Protein AF-A0A1I8D6S8-F1 (afdb_monomer)

Foldseek 3Di:
DKDAQQHRDDQVPQWDWDQAPVPGTDIDGQQDPVDGDDQPDDDPNNHIDDDDDWDPVPDDPPDPAGWDWDFDDDRQDDTDSVPRTDTDHPPDDDDWRKDKDKAAADVVVDPADEFPDDDDPFQQGDGDALVSVLVSVLQVQLCVFLVAGDPNGGGPDPVGHHFDCVPPSSVVSNVVSVVVSVVDPCSVVRHHHRIDMDMDID

Nearest PDB structures (foldseek):
  9btu-assembly1_C  TM=8.970E-01  e=1.452E-12  Homo sapiens
  9btg-assembly1_C  TM=9.063E-01  e=2.260E-12  Homo sapiens
  9blr-assembly1_C  TM=9.029E-01  e=1.935E-11  Homo sapiens
  6wth-assembly1_A  TM=8.406E-01  e=1.817E-11  Homo sapiens
  7rnn-assembly1_D  TM=8.141E-01  e=1.470E-08  Homo sapiens

Solvent-accessible surface area (backbone atoms only — not comparable to full-atom values): 12737 Å² total; per-residue (Å²): 95,49,31,44,61,72,38,76,59,52,70,81,79,44,36,44,82,47,80,40,79,87,78,41,82,41,73,40,68,55,58,47,83,89,66,70,81,77,75,93,53,91,52,80,69,33,34,80,42,76,57,82,87,81,67,72,85,80,54,59,96,82,60,90,74,74,61,46,77,48,54,77,70,58,70,79,52,82,76,50,48,91,83,60,32,48,79,40,62,67,99,59,91,80,80,76,48,79,44,85,45,79,46,78,55,60,62,93,82,43,84,41,41,58,93,85,55,81,76,63,87,68,46,43,64,97,57,93,45,46,68,52,44,51,53,19,54,50,43,49,52,40,32,73,72,61,71,23,33,59,73,80,52,75,66,65,50,90,87,62,49,63,52,50,74,85,42,65,69,47,36,51,43,51,55,55,49,51,58,49,48,74,70,47,82,59,71,83,75,45,52,46,56,23,70,42,82,44,75,45,73,92

pLDDT: mean 89.69, std 5.93, range [62.53, 95.62]

Sequence (202 aa):
MCSWNGNQCNINEDFRLHTDPQYGNCYTFNSDSAKRLISSRAGSSYGLRLMLYVNSSDYLPTTEMAGVKISIHEIGKNPYPEIFGYSGPTGAISSYGISLRKVKRLGKHGECVMQDEPLPENYIYKHYDTEGCVRSYYQASIIQTCKCADPRYPTSNNSIKICDIFNKAQKNCLLLQSLKFEKNNITSTCKPVCGQNLWTTR

Radius of gyration: 19.39 Å; Cα contacts (8 Å, |Δi|>4): 263; chains: 1; bounding box: 42×52×47 Å

Secondary structure (DSSP, 8-state):
-EEETTEEP-HHHHEEEEEETTTEEEEEET--SSS----SS-STTTSEEE-----GGGS-TT----EEEEE---TTSPP-HHHHEEEEETTS-----EEEEEEE--TTTS--B-TTSPPPTT--SSS--HHHHHHHHHHHHHHHHHSSB-TTS--S-TTSPBP-TTSHHHHHHHHHHHHHHHHS-GGGTSPPBSEEEEEEE-

Mean predicted aligned error: 5.59 Å

Structure (mmCIF, N/CA/C/O backbone):
data_AF-A0A1I8D6S8-F1
#
_entry.id   AF-A0A1I8D6S8-F1
#
loop_
_atom_site.group_PDB
_atom_site.id
_atom_site.type_symbol
_atom_site.label_atom_id
_atom_site.label_alt_id
_atom_site.label_comp_id
_atom_site.label_asym_id
_atom_site.label_entity_id
_atom_site.label_seq_id
_atom_site.pdbx_PDB_ins_code
_atom_site.Cartn_x
_atom_site.Cartn_y
_atom_site.Cartn_z
_atom_site.occupancy
_atom_site.B_iso_or_equiv
_atom_site.auth_seq_id
_atom_site.auth_comp_id
_atom_site.auth_asym_id
_atom_site.auth_atom_id
_atom_site.pdbx_PDB_model_num
ATOM 1 N N . MET A 1 1 ? 5.267 -16.900 -13.534 1.00 88.50 1 MET A N 1
ATOM 2 C CA . MET A 1 1 ? 6.507 -16.374 -14.165 1.00 88.50 1 MET A CA 1
ATOM 3 C C . MET A 1 1 ? 6.789 -14.981 -13.618 1.00 88.50 1 MET A C 1
ATOM 5 O O . MET A 1 1 ? 5.823 -14.268 -13.362 1.00 88.50 1 MET A O 1
ATOM 9 N N . CYS A 1 2 ? 8.055 -14.591 -13.459 1.00 94.94 2 CYS A N 1
ATOM 10 C CA . CYS A 1 2 ? 8.443 -13.214 -13.137 1.00 94.94 2 CYS A CA 1
ATOM 11 C C . CYS A 1 2 ? 9.673 -12.826 -13.951 1.00 94.94 2 CYS A C 1
ATOM 13 O O . CYS A 1 2 ? 10.654 -13.570 -13.941 1.00 94.94 2 CYS A O 1
ATOM 15 N N . SER A 1 3 ? 9.639 -11.664 -14.603 1.00 94.94 3 SER A N 1
ATOM 16 C CA . SER A 1 3 ? 10.828 -11.081 -15.223 1.00 94.94 3 SER A CA 1
ATOM 17 C C . SER A 1 3 ? 10.940 -9.582 -14.968 1.00 94.94 3 SER A C 1
ATOM 19 O O . SER A 1 3 ? 9.939 -8.868 -15.058 1.00 94.94 3 SER A O 1
ATOM 21 N N . TRP A 1 4 ? 12.163 -9.105 -14.757 1.00 94.31 4 TRP A N 1
ATOM 22 C CA . TRP A 1 4 ? 12.522 -7.693 -14.676 1.00 94.31 4 TRP A CA 1
ATOM 23 C C . TRP A 1 4 ? 13.698 -7.413 -15.610 1.00 94.31 4 TRP A C 1
ATOM 25 O O . TRP A 1 4 ? 14.714 -8.106 -15.560 1.00 94.31 4 TRP A O 1
ATOM 35 N N . ASN A 1 5 ? 13.572 -6.400 -16.473 1.00 92.38 5 ASN A N 1
ATOM 36 C CA . ASN A 1 5 ? 14.611 -6.036 -17.442 1.00 92.38 5 ASN A CA 1
ATOM 37 C C . ASN A 1 5 ? 15.093 -7.224 -18.310 1.00 92.38 5 ASN A C 1
ATOM 39 O O . ASN A 1 5 ? 16.284 -7.385 -18.564 1.00 92.38 5 ASN A O 1
ATOM 43 N N . GLY A 1 6 ? 14.165 -8.098 -18.713 1.00 90.88 6 GLY A N 1
ATOM 44 C CA . GLY A 1 6 ? 14.455 -9.309 -19.488 1.00 90.88 6 GLY A CA 1
ATOM 45 C C . GLY A 1 6 ? 15.037 -10.489 -18.696 1.00 90.88 6 GLY A C 1
ATOM 46 O O . GLY A 1 6 ? 15.110 -11.584 -19.244 1.00 90.88 6 GLY A O 1
ATOM 47 N N . ASN A 1 7 ? 15.385 -10.311 -17.419 1.00 92.00 7 ASN A N 1
ATOM 48 C CA . ASN A 1 7 ? 15.943 -11.365 -16.570 1.00 92.00 7 ASN A CA 1
ATOM 49 C C . ASN A 1 7 ? 14.874 -11.959 -15.650 1.00 92.00 7 ASN A C 1
ATOM 51 O O . ASN A 1 7 ? 13.956 -11.259 -15.222 1.00 92.00 7 ASN A O 1
ATOM 55 N N . GLN A 1 8 ? 15.000 -13.245 -15.326 1.00 94.56 8 GLN A N 1
ATOM 56 C CA . GLN A 1 8 ? 14.133 -13.918 -14.356 1.00 94.56 8 GLN A CA 1
ATOM 57 C C . GLN A 1 8 ? 14.312 -13.292 -12.960 1.00 94.56 8 GLN A C 1
ATOM 59 O O . GLN A 1 8 ? 15.444 -13.133 -12.509 1.00 94.56 8 GLN A O 1
ATOM 64 N N . CYS A 1 9 ? 13.214 -12.961 -12.272 1.00 94.00 9 CYS A N 1
ATOM 65 C CA . CYS A 1 9 ? 13.280 -12.453 -10.893 1.00 94.00 9 CYS A CA 1
ATOM 66 C C . CYS A 1 9 ? 13.579 -13.578 -9.891 1.00 94.00 9 CYS A C 1
ATOM 68 O O . CYS A 1 9 ? 13.137 -14.717 -10.086 1.00 94.00 9 CYS A O 1
ATOM 70 N N . ASN A 1 10 ? 14.195 -13.235 -8.761 1.00 92.12 10 ASN A N 1
ATOM 71 C CA . ASN A 1 10 ? 14.275 -14.096 -7.586 1.00 92.12 10 ASN A CA 1
ATOM 72 C C . ASN A 1 10 ? 13.115 -13.777 -6.632 1.00 92.12 10 ASN A C 1
ATOM 74 O O . ASN A 1 10 ? 13.133 -12.769 -5.935 1.00 92.12 10 ASN A O 1
ATOM 78 N N . ILE A 1 11 ? 12.106 -14.651 -6.564 1.00 91.38 11 ILE A N 1
ATOM 79 C CA . ILE A 1 11 ? 10.899 -14.413 -5.752 1.00 91.38 11 ILE A CA 1
ATOM 80 C C . ILE A 1 11 ? 11.214 -14.202 -4.263 1.00 91.38 11 ILE A C 1
ATOM 82 O O . ILE A 1 11 ? 10.538 -13.412 -3.613 1.00 91.38 11 ILE A O 1
ATOM 86 N N . ASN A 1 12 ? 12.242 -14.862 -3.730 1.00 90.06 12 ASN A N 1
ATOM 87 C CA . ASN A 1 12 ? 12.567 -14.789 -2.305 1.00 90.06 12 ASN A CA 1
ATOM 88 C C . ASN A 1 12 ? 13.335 -13.515 -1.930 1.00 90.06 12 ASN A C 1
ATOM 90 O O . ASN A 1 12 ? 13.274 -13.083 -0.783 1.00 90.06 12 ASN A O 1
ATOM 94 N N . GLU A 1 13 ? 14.073 -12.933 -2.877 1.00 90.06 13 GLU A N 1
ATOM 95 C CA . GLU A 1 13 ? 14.921 -11.760 -2.629 1.00 90.06 13 GLU A CA 1
ATOM 96 C C . GLU A 1 13 ? 14.289 -10.466 -3.150 1.00 90.06 13 GLU A C 1
ATOM 98 O O . GLU A 1 13 ? 14.394 -9.425 -2.503 1.00 90.06 13 GLU A O 1
ATOM 103 N N . ASP A 1 14 ? 13.606 -10.528 -4.295 1.00 92.81 14 ASP A N 1
ATOM 104 C CA . ASP A 1 14 ? 13.054 -9.350 -4.968 1.00 92.81 14 ASP A CA 1
ATOM 105 C C . ASP A 1 14 ? 11.679 -8.945 -4.422 1.00 92.81 14 ASP A C 1
ATOM 107 O O . ASP A 1 14 ? 11.258 -7.797 -4.609 1.00 92.81 14 ASP A O 1
ATOM 111 N N . PHE A 1 15 ? 10.972 -9.867 -3.754 1.00 94.62 15 PHE A N 1
ATOM 112 C CA . PHE A 1 15 ? 9.646 -9.635 -3.183 1.00 94.62 15 PHE A CA 1
ATOM 113 C C . PHE A 1 15 ? 9.654 -9.763 -1.668 1.00 94.62 15 PHE A C 1
ATOM 115 O O . PHE A 1 15 ? 10.189 -10.708 -1.094 1.00 94.62 15 PHE A O 1
ATOM 122 N N . ARG A 1 16 ? 8.957 -8.835 -1.017 1.00 93.88 16 ARG A N 1
ATOM 123 C CA . ARG A 1 16 ? 8.720 -8.874 0.423 1.00 93.88 16 ARG A CA 1
ATOM 124 C C . ARG A 1 16 ? 7.243 -9.074 0.719 1.00 93.88 16 ARG A C 1
ATOM 126 O O . ARG A 1 16 ? 6.411 -8.287 0.267 1.00 93.88 16 ARG A O 1
ATOM 133 N N . LEU A 1 17 ? 6.942 -10.091 1.522 1.00 93.94 17 LEU A N 1
ATOM 134 C CA . LEU A 1 17 ? 5.606 -10.317 2.062 1.00 93.94 17 LEU A CA 1
ATOM 135 C C . LEU A 1 17 ? 5.278 -9.263 3.129 1.00 93.94 17 LEU A C 1
ATOM 137 O O . LEU A 1 17 ? 6.075 -9.005 4.036 1.00 93.94 17 LEU A O 1
ATOM 141 N N . HIS A 1 18 ? 4.086 -8.691 3.034 1.00 90.94 18 HIS A N 1
ATOM 142 C CA . HIS A 1 18 ? 3.424 -7.965 4.109 1.00 90.94 18 HIS A CA 1
ATOM 143 C C . HIS A 1 18 ? 1.932 -8.297 4.092 1.00 90.94 18 HIS A C 1
ATOM 145 O O . HIS A 1 18 ? 1.390 -8.688 3.061 1.00 90.94 18 HIS A O 1
ATOM 151 N N . THR A 1 19 ? 1.269 -8.157 5.234 1.00 91.19 19 THR A N 1
ATOM 152 C CA . THR A 1 19 ? -0.159 -8.455 5.358 1.00 91.19 19 THR A CA 1
ATOM 153 C C . THR A 1 19 ? -0.951 -7.158 5.387 1.00 91.19 19 THR A C 1
ATOM 155 O O . THR A 1 19 ? -0.640 -6.253 6.161 1.00 91.19 19 THR A O 1
ATOM 158 N N . ASP A 1 20 ? -1.972 -7.087 4.546 1.00 91.31 20 ASP A N 1
ATOM 159 C CA . ASP A 1 20 ? -2.970 -6.032 4.518 1.00 91.31 20 ASP A CA 1
ATOM 160 C C . ASP A 1 20 ? -4.279 -6.559 5.144 1.00 91.31 20 ASP A C 1
ATOM 162 O O . ASP A 1 20 ? -4.736 -7.640 4.763 1.00 91.31 20 ASP A O 1
ATOM 166 N N . PRO A 1 21 ? -4.898 -5.847 6.104 1.00 88.38 21 PRO A N 1
ATOM 167 C CA . PRO A 1 21 ? -6.122 -6.314 6.759 1.00 88.38 21 PRO A CA 1
ATOM 168 C C . PRO A 1 21 ? -7.317 -6.526 5.817 1.00 88.38 21 PRO A C 1
ATOM 170 O O . PRO A 1 21 ? -8.215 -7.297 6.148 1.00 88.38 21 PRO A O 1
ATOM 173 N N . GLN A 1 22 ? -7.352 -5.843 4.670 1.00 87.62 22 GLN A N 1
ATOM 174 C CA . GLN A 1 22 ? -8.438 -5.918 3.693 1.00 87.62 22 GLN A CA 1
ATOM 175 C C . GLN A 1 22 ? -8.126 -6.898 2.557 1.00 87.62 22 GLN A C 1
ATOM 177 O O . GLN A 1 22 ? -9.022 -7.610 2.106 1.00 87.62 22 GLN A O 1
ATOM 182 N N . TYR A 1 23 ? -6.874 -6.939 2.092 1.00 89.56 23 TYR A N 1
ATOM 183 C CA . TYR A 1 23 ? -6.474 -7.725 0.915 1.00 89.56 23 TYR A CA 1
ATOM 184 C C . TYR A 1 23 ? -5.689 -9.007 1.239 1.00 89.56 23 TYR A C 1
ATOM 186 O O . TYR A 1 23 ? -5.433 -9.811 0.343 1.00 89.56 23 TYR A O 1
ATOM 194 N N . GLY A 1 24 ? -5.322 -9.235 2.500 1.00 90.06 24 GLY A N 1
ATOM 195 C CA . GLY A 1 24 ? -4.571 -10.413 2.924 1.00 90.06 24 GLY A CA 1
ATOM 196 C C . GLY A 1 24 ? -3.080 -10.307 2.600 1.00 90.06 24 GLY A C 1
ATOM 197 O O . GLY A 1 24 ? -2.423 -9.330 2.950 1.00 90.06 24 GLY A O 1
ATOM 198 N N . ASN A 1 25 ? -2.507 -11.339 1.981 1.00 92.38 25 ASN A N 1
ATOM 199 C CA . ASN A 1 25 ? -1.070 -11.389 1.705 1.00 92.38 25 ASN A CA 1
ATOM 200 C C . ASN A 1 25 ? -0.702 -10.552 0.475 1.00 92.38 25 ASN A C 1
ATOM 202 O O . ASN A 1 25 ? -1.085 -10.870 -0.650 1.00 92.38 25 ASN A O 1
ATOM 206 N N . CYS A 1 26 ? 0.123 -9.533 0.689 1.00 94.56 26 CYS A N 1
ATOM 207 C CA . CYS A 1 26 ? 0.633 -8.641 -0.340 1.00 94.56 26 CYS A CA 1
ATOM 208 C C . CYS A 1 26 ? 2.143 -8.844 -0.531 1.00 94.56 26 CYS A C 1
ATOM 210 O O . CYS A 1 26 ? 2.903 -8.974 0.429 1.00 94.56 26 CYS A O 1
ATOM 212 N N . TYR A 1 27 ? 2.600 -8.819 -1.783 1.00 95.25 27 TYR A N 1
ATOM 213 C CA . TYR A 1 27 ? 4.014 -8.970 -2.135 1.00 95.25 27 TYR A CA 1
ATOM 214 C C . TYR A 1 27 ? 4.528 -7.692 -2.795 1.00 95.25 27 TYR A C 1
ATOM 216 O O . TYR A 1 27 ? 4.073 -7.317 -3.876 1.00 95.25 27 TYR A O 1
ATOM 224 N N . THR A 1 28 ? 5.494 -7.026 -2.163 1.00 95.50 28 THR A N 1
ATOM 225 C CA . THR A 1 28 ? 6.093 -5.791 -2.689 1.00 95.50 28 THR A CA 1
ATOM 226 C C . THR A 1 28 ? 7.402 -6.102 -3.393 1.00 95.50 28 THR A C 1
ATOM 228 O O . THR A 1 28 ? 8.375 -6.499 -2.750 1.00 95.50 28 THR A O 1
ATOM 231 N N . PHE A 1 29 ? 7.428 -5.883 -4.705 1.00 95.62 29 PHE A N 1
ATOM 232 C CA . PHE A 1 29 ? 8.647 -5.917 -5.509 1.00 95.62 29 PHE A CA 1
ATOM 233 C C . PHE A 1 29 ? 9.532 -4.696 -5.220 1.00 95.62 29 PHE A C 1
ATOM 235 O O . PHE A 1 29 ? 9.008 -3.593 -5.058 1.00 95.62 29 PHE A O 1
ATOM 242 N N . ASN A 1 30 ? 10.859 -4.867 -5.216 1.00 94.12 30 ASN A N 1
ATOM 243 C CA . ASN A 1 30 ? 11.832 -3.767 -5.085 1.00 94.12 30 ASN A CA 1
ATOM 244 C C . ASN A 1 30 ? 11.641 -2.932 -3.801 1.00 94.12 30 ASN A C 1
ATOM 246 O O . ASN A 1 30 ? 11.661 -1.702 -3.821 1.00 94.12 30 ASN A O 1
ATOM 250 N N . SER A 1 31 ? 11.405 -3.610 -2.673 1.00 91.38 31 SER A N 1
ATOM 251 C CA . SER A 1 31 ? 11.152 -2.954 -1.380 1.00 91.38 31 SER A CA 1
ATOM 252 C C . SER A 1 31 ? 12.420 -2.586 -0.598 1.00 91.38 31 SER A C 1
ATOM 254 O O . SER A 1 31 ? 12.347 -1.784 0.336 1.00 91.38 31 SER A O 1
ATOM 256 N N . ASP A 1 32 ? 13.572 -3.161 -0.958 1.00 89.25 32 ASP A N 1
ATOM 257 C CA . ASP A 1 32 ? 14.846 -2.931 -0.279 1.00 89.25 32 ASP A CA 1
ATOM 258 C C . ASP A 1 32 ? 15.552 -1.682 -0.830 1.00 89.25 32 ASP A C 1
ATOM 260 O O . ASP A 1 32 ? 15.950 -1.609 -1.995 1.00 89.25 32 ASP A O 1
ATOM 264 N N . SER A 1 33 ? 15.753 -0.687 0.035 1.00 86.69 33 SER A N 1
ATOM 265 C CA . SER A 1 33 ? 16.458 0.543 -0.320 1.00 86.69 33 SER A CA 1
ATOM 266 C C . SER A 1 33 ? 17.951 0.351 -0.586 1.00 86.69 33 SER A C 1
ATOM 268 O O . SER A 1 33 ? 18.527 1.230 -1.230 1.00 86.69 33 SER A O 1
ATOM 270 N N . ALA A 1 34 ? 18.565 -0.733 -0.097 1.00 87.94 34 ALA A N 1
ATOM 271 C CA . ALA A 1 34 ? 19.976 -1.052 -0.317 1.00 87.94 34 ALA A CA 1
ATOM 272 C C . ALA A 1 34 ? 20.217 -1.747 -1.669 1.00 87.94 34 ALA A C 1
ATOM 274 O O . ALA A 1 34 ? 21.258 -1.538 -2.289 1.00 87.94 34 ALA A O 1
ATOM 275 N N . LYS A 1 35 ? 19.242 -2.523 -2.160 1.00 87.06 35 LYS A N 1
ATOM 276 C CA . LYS A 1 35 ? 19.305 -3.265 -3.431 1.00 87.06 35 LYS A CA 1
ATOM 277 C C . LYS A 1 35 ? 18.268 -2.752 -4.434 1.00 87.06 3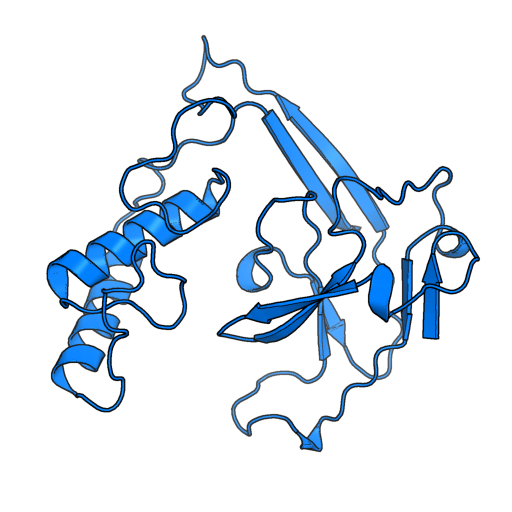5 LYS A C 1
ATOM 279 O O . LYS A 1 35 ? 17.368 -3.474 -4.850 1.00 87.06 35 LYS A O 1
ATOM 284 N N . ARG A 1 36 ? 18.385 -1.481 -4.826 1.00 88.62 36 ARG A N 1
ATOM 285 C CA . ARG A 1 36 ? 17.403 -0.844 -5.718 1.00 88.62 36 ARG A CA 1
ATOM 286 C C . ARG A 1 36 ? 17.507 -1.372 -7.143 1.00 88.62 36 ARG A C 1
ATOM 288 O O . ARG A 1 36 ? 18.522 -1.186 -7.812 1.00 88.62 36 ARG A O 1
ATOM 295 N N . LEU A 1 37 ? 16.406 -1.918 -7.638 1.00 90.44 37 LEU A N 1
ATOM 296 C CA . LEU A 1 37 ? 16.239 -2.275 -9.040 1.00 90.44 37 LEU A CA 1
ATOM 297 C C . LEU A 1 37 ? 15.818 -1.033 -9.836 1.00 90.44 37 LEU A C 1
ATOM 299 O O . LEU A 1 37 ? 14.820 -0.382 -9.520 1.00 90.44 37 LEU A O 1
ATOM 303 N N . ILE A 1 38 ? 16.598 -0.691 -10.864 1.00 88.69 38 ILE A N 1
ATOM 304 C CA . ILE A 1 38 ? 16.392 0.492 -11.711 1.00 88.69 38 ILE A CA 1
ATOM 305 C C . ILE A 1 38 ? 16.149 0.030 -13.147 1.00 88.69 38 ILE A C 1
ATOM 307 O O . ILE A 1 38 ? 16.819 -0.876 -13.641 1.00 88.69 38 ILE A O 1
ATOM 311 N N . SER A 1 39 ? 15.188 0.661 -13.822 1.00 87.44 39 SER A N 1
ATOM 312 C CA . SER A 1 39 ? 14.958 0.457 -15.251 1.00 87.44 39 SER A CA 1
ATOM 313 C C . SER A 1 39 ? 15.735 1.502 -16.049 1.00 87.44 39 SER A C 1
ATOM 315 O O . SER A 1 39 ? 15.614 2.700 -15.794 1.00 87.44 39 SER A O 1
ATOM 317 N N . SER A 1 40 ? 16.546 1.051 -17.006 1.00 84.06 40 SER A N 1
ATOM 318 C CA . SER A 1 40 ? 17.337 1.920 -17.888 1.00 84.06 40 SER A CA 1
ATOM 319 C C . SER A 1 40 ? 16.624 2.262 -19.197 1.00 84.06 40 SER A C 1
ATOM 321 O O . SER A 1 40 ? 17.026 3.200 -19.885 1.00 84.06 40 SER A O 1
ATOM 323 N N . ARG A 1 41 ? 15.579 1.507 -19.564 1.00 89.75 41 ARG A N 1
ATOM 324 C CA . ARG A 1 41 ? 14.840 1.662 -20.823 1.00 89.75 41 ARG A CA 1
ATOM 325 C C . ARG A 1 41 ? 13.347 1.468 -20.606 1.00 89.75 41 ARG A C 1
ATOM 327 O O . ARG A 1 41 ? 12.920 0.513 -19.966 1.00 89.75 41 ARG A O 1
ATOM 334 N N . ALA A 1 42 ? 12.556 2.354 -21.204 1.00 89.56 42 ALA A N 1
ATOM 335 C CA . ALA A 1 42 ? 11.113 2.184 -21.276 1.00 89.56 42 ALA A CA 1
ATOM 336 C C . ALA A 1 42 ? 10.743 1.037 -22.233 1.00 89.56 42 ALA A C 1
ATOM 338 O O . ALA A 1 42 ? 11.435 0.787 -23.221 1.00 89.56 42 ALA A O 1
ATOM 339 N N . GLY A 1 43 ? 9.630 0.361 -21.951 1.00 90.00 43 GLY A N 1
ATOM 340 C CA . GLY A 1 43 ? 9.086 -0.714 -22.782 1.00 90.00 43 GLY A CA 1
ATOM 341 C C . GLY A 1 43 ? 8.629 -1.913 -21.957 1.00 90.00 43 GLY A C 1
ATOM 342 O O . GLY A 1 43 ? 9.202 -2.223 -20.913 1.00 90.00 43 GLY A O 1
ATOM 343 N N . SER A 1 44 ? 7.604 -2.615 -22.442 1.00 87.31 44 SER A N 1
ATOM 344 C CA . SER A 1 44 ? 6.992 -3.751 -21.735 1.00 87.31 44 SER A CA 1
ATOM 345 C C . SER A 1 44 ? 7.969 -4.906 -21.485 1.00 87.31 44 SER A C 1
ATOM 347 O O . SER A 1 44 ? 7.873 -5.571 -20.457 1.00 87.31 44 SER A O 1
ATOM 349 N N . SER A 1 45 ? 8.947 -5.114 -22.372 1.00 88.75 45 SER A N 1
ATOM 350 C CA . SER A 1 45 ? 9.993 -6.137 -22.215 1.00 88.75 45 SER A CA 1
ATOM 351 C C . SER A 1 45 ? 11.048 -5.793 -21.157 1.00 88.75 45 SER A C 1
ATOM 353 O O . SER A 1 45 ? 11.673 -6.702 -20.615 1.00 88.75 45 SER A O 1
ATOM 355 N N . TYR A 1 46 ? 11.245 -4.504 -20.859 1.00 92.00 46 TYR A N 1
ATOM 356 C CA . TYR A 1 46 ? 12.258 -4.018 -19.911 1.00 92.00 46 TYR A CA 1
ATOM 357 C C . TYR A 1 46 ? 11.680 -3.682 -18.526 1.00 92.00 46 TYR A C 1
ATOM 359 O O . TYR A 1 46 ? 12.428 -3.376 -17.597 1.00 92.00 46 TYR A O 1
ATOM 367 N N . GLY A 1 47 ? 10.354 -3.730 -18.383 1.00 92.94 47 GLY A N 1
ATOM 368 C CA . GLY A 1 47 ? 9.652 -3.528 -17.119 1.00 92.94 47 GLY A CA 1
ATOM 369 C C . GLY A 1 47 ? 9.492 -4.806 -16.294 1.00 92.94 47 GLY A C 1
ATOM 370 O O . GLY A 1 47 ? 10.098 -5.842 -16.572 1.00 92.94 47 GLY A O 1
ATOM 371 N N . LEU A 1 48 ? 8.636 -4.715 -15.274 1.00 94.62 48 LEU A N 1
ATOM 372 C CA . LEU A 1 48 ? 8.207 -5.853 -14.466 1.00 94.62 48 LEU A CA 1
ATOM 373 C C . LEU A 1 48 ? 7.101 -6.605 -15.203 1.00 94.62 48 LEU A C 1
ATOM 375 O O . LEU A 1 48 ? 6.079 -6.020 -15.561 1.00 94.62 48 LEU A O 1
ATOM 379 N N . ARG A 1 49 ? 7.287 -7.908 -15.404 1.00 94.75 49 ARG A N 1
ATOM 380 C CA . ARG A 1 49 ? 6.273 -8.794 -15.981 1.00 94.75 49 ARG A CA 1
ATOM 381 C C . ARG A 1 49 ? 6.005 -9.923 -15.010 1.00 94.75 49 ARG A C 1
ATOM 383 O O . ARG A 1 49 ? 6.932 -10.604 -14.577 1.00 94.75 49 ARG A O 1
ATOM 390 N N . LEU A 1 50 ? 4.733 -10.126 -14.702 1.00 94.62 50 LEU A N 1
ATOM 391 C CA . LEU A 1 50 ? 4.271 -11.126 -13.752 1.00 94.62 50 LEU A CA 1
ATOM 392 C C . LEU A 1 50 ? 3.188 -11.972 -14.406 1.00 94.62 50 LEU A C 1
ATOM 394 O O . LEU A 1 50 ? 2.322 -11.455 -15.105 1.00 94.62 50 LEU A O 1
ATOM 398 N N . MET A 1 51 ? 3.227 -13.272 -14.139 1.00 94.19 51 MET A N 1
ATOM 399 C CA . MET A 1 51 ? 2.071 -14.149 -14.291 1.00 94.19 51 MET A CA 1
ATOM 400 C C . MET A 1 51 ? 1.681 -14.591 -12.895 1.00 94.19 51 MET A C 1
ATOM 402 O O . MET A 1 51 ? 2.454 -15.292 -12.234 1.00 94.19 51 MET A O 1
ATOM 406 N N . LEU A 1 52 ? 0.506 -14.137 -12.478 1.00 93.62 52 LEU A N 1
ATOM 407 C CA . LEU A 1 52 ? -0.067 -14.385 -11.167 1.00 93.62 52 LEU A CA 1
ATOM 408 C C . LEU A 1 52 ? -1.120 -15.481 -11.292 1.00 93.62 52 LEU A C 1
ATOM 410 O O . LEU A 1 52 ? -1.885 -15.511 -12.255 1.00 93.62 52 LEU A O 1
ATOM 414 N N . TYR A 1 53 ? -1.134 -16.380 -10.316 1.00 92.50 53 TYR A N 1
ATOM 415 C CA . TYR A 1 53 ? -2.155 -17.405 -10.191 1.00 92.50 53 TYR A CA 1
ATOM 416 C C . TYR A 1 53 ? -3.181 -16.944 -9.161 1.00 92.50 53 TYR A C 1
ATOM 418 O O . TYR A 1 53 ? -2.818 -16.610 -8.034 1.00 92.50 53 TYR A O 1
ATOM 426 N N . VAL A 1 54 ? -4.448 -16.907 -9.564 1.00 91.75 54 VAL A N 1
ATOM 427 C CA . VAL A 1 54 ? -5.569 -16.540 -8.699 1.00 91.75 54 VAL A CA 1
ATOM 428 C C . VAL A 1 54 ? -6.493 -17.742 -8.610 1.00 91.75 54 VAL A C 1
ATOM 430 O O . VAL A 1 54 ? -7.108 -18.123 -9.603 1.00 91.75 54 VAL A O 1
ATOM 433 N N . ASN A 1 55 ? -6.588 -18.331 -7.421 1.00 91.50 55 ASN A N 1
ATOM 434 C CA . ASN A 1 55 ? -7.532 -19.403 -7.150 1.00 91.50 55 ASN A CA 1
ATOM 435 C C . ASN A 1 55 ? -8.839 -18.806 -6.623 1.00 91.50 55 ASN A C 1
ATOM 437 O O . ASN A 1 55 ? -8.931 -18.438 -5.455 1.00 91.50 55 ASN A O 1
ATOM 441 N N . SER A 1 56 ? -9.855 -18.707 -7.480 1.00 86.81 56 SER A N 1
ATOM 442 C CA . SER A 1 56 ? -11.164 -18.162 -7.099 1.00 86.81 56 SER A CA 1
ATOM 443 C C . SER A 1 56 ? -11.890 -19.003 -6.047 1.00 86.81 56 SER A C 1
ATOM 445 O O . SER A 1 56 ? -12.795 -18.496 -5.397 1.00 86.81 56 SER A O 1
ATOM 447 N N . SER A 1 57 ? -11.507 -20.268 -5.859 1.00 89.75 57 SER A N 1
ATOM 448 C CA . SER A 1 57 ? -12.119 -21.147 -4.851 1.00 89.75 57 SER A CA 1
ATOM 449 C C . SER A 1 57 ? -11.752 -20.752 -3.418 1.00 89.75 57 SER A C 1
ATOM 451 O O . SER A 1 57 ? -12.491 -21.077 -2.496 1.00 89.75 57 SER A O 1
ATOM 453 N N . ASP A 1 58 ? -10.639 -20.033 -3.233 1.00 86.06 58 ASP A N 1
ATOM 454 C CA . ASP A 1 58 ? -10.161 -19.588 -1.915 1.00 86.06 58 ASP A CA 1
ATOM 455 C C . ASP A 1 58 ? -10.818 -18.267 -1.471 1.00 86.06 58 ASP A C 1
ATOM 457 O O . ASP A 1 58 ? -10.522 -17.739 -0.398 1.00 86.06 58 ASP A O 1
ATOM 461 N N . TYR A 1 59 ? -11.683 -17.692 -2.310 1.00 86.31 59 TYR A N 1
ATOM 462 C CA . TYR A 1 59 ? -12.300 -16.396 -2.063 1.00 86.31 59 TYR A CA 1
ATOM 463 C C . TYR A 1 59 ? -13.449 -16.521 -1.064 1.00 86.31 59 TYR A C 1
ATOM 465 O O . TYR A 1 59 ? -14.181 -17.511 -1.032 1.00 86.31 59 TYR A O 1
ATOM 473 N N . LEU A 1 60 ? -13.647 -15.470 -0.267 1.00 88.00 60 LEU A N 1
ATOM 474 C CA . LEU A 1 60 ? -14.826 -15.383 0.583 1.00 88.00 60 LEU A CA 1
ATOM 475 C C . LEU A 1 60 ? -16.073 -15.182 -0.296 1.00 88.00 60 LEU A C 1
ATOM 477 O O . LEU A 1 60 ? -16.004 -14.445 -1.281 1.00 88.00 60 LEU A O 1
ATOM 481 N N . PRO A 1 61 ? -17.243 -15.736 0.080 1.00 88.69 61 PRO A N 1
ATOM 482 C CA . PRO A 1 61 ? -18.490 -15.526 -0.665 1.00 88.69 61 PRO A CA 1
ATOM 483 C C . PRO A 1 61 ? -18.893 -14.052 -0.813 1.00 88.69 61 PRO A C 1
ATOM 485 O O . PRO A 1 61 ? -19.690 -13.706 -1.676 1.00 88.69 61 PRO A O 1
ATOM 488 N N . THR A 1 62 ? -18.362 -13.184 0.048 1.00 86.56 62 THR A N 1
ATOM 489 C CA . THR A 1 62 ? -18.592 -11.736 0.045 1.00 86.56 62 THR A CA 1
ATOM 490 C C . THR A 1 62 ? -17.593 -10.959 -0.814 1.00 86.56 62 THR A C 1
ATOM 492 O O . THR A 1 62 ? -17.689 -9.737 -0.884 1.00 86.56 62 THR A O 1
ATOM 495 N N . THR A 1 63 ? -16.596 -11.610 -1.419 1.00 85.62 63 THR A N 1
ATOM 496 C CA . THR A 1 63 ? -15.615 -10.925 -2.265 1.00 85.62 63 THR A CA 1
ATOM 497 C C . THR A 1 63 ? -16.246 -10.557 -3.608 1.00 85.62 63 THR A C 1
ATOM 499 O O . THR A 1 63 ? -16.653 -11.425 -4.371 1.00 85.62 63 THR A O 1
ATOM 502 N N . GLU A 1 64 ? -16.295 -9.259 -3.914 1.00 82.75 64 GLU A N 1
ATOM 503 C CA . GLU A 1 64 ? -17.018 -8.729 -5.081 1.00 82.75 64 GLU A CA 1
ATOM 504 C C . GLU A 1 64 ? -16.370 -9.057 -6.438 1.00 82.75 64 GLU A C 1
ATOM 506 O O . GLU A 1 64 ? -17.060 -9.101 -7.455 1.00 82.75 64 GLU A O 1
ATOM 511 N N . MET A 1 65 ? -15.049 -9.271 -6.491 1.00 83.62 65 MET A N 1
ATOM 512 C CA . MET A 1 65 ? -14.319 -9.469 -7.749 1.00 83.62 65 MET A CA 1
ATOM 513 C C . MET A 1 65 ? -13.114 -10.399 -7.584 1.00 83.62 65 MET A C 1
ATOM 515 O O . MET A 1 65 ? -12.305 -10.221 -6.675 1.00 83.62 65 MET A O 1
ATOM 519 N N . ALA A 1 66 ? -12.948 -11.331 -8.529 1.00 89.00 66 ALA A N 1
ATOM 520 C CA . ALA A 1 66 ? -11.759 -12.170 -8.659 1.00 89.00 66 ALA A CA 1
ATOM 521 C C . ALA A 1 66 ? -10.693 -11.498 -9.538 1.00 89.00 66 ALA A C 1
AT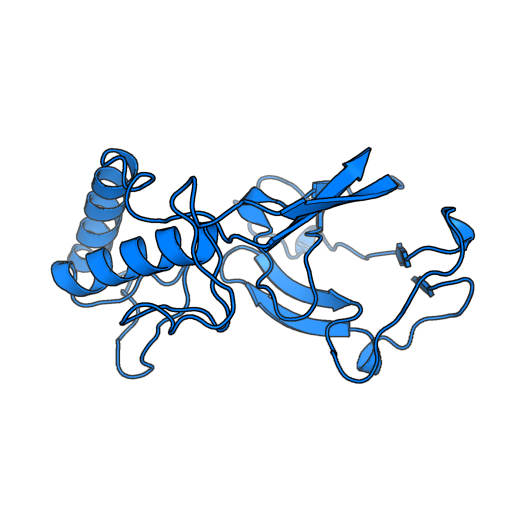OM 523 O O . ALA A 1 66 ? -10.902 -11.266 -10.732 1.00 89.00 66 ALA A O 1
ATOM 524 N N . GLY A 1 67 ? -9.531 -11.201 -8.960 1.00 91.88 67 GLY A N 1
ATOM 525 C CA . GLY A 1 67 ? -8.471 -10.470 -9.647 1.00 91.88 67 GLY A CA 1
ATOM 526 C C . GLY A 1 67 ? -7.318 -10.110 -8.726 1.00 91.88 67 GLY A C 1
ATOM 527 O O . GLY A 1 67 ? -7.174 -10.654 -7.634 1.00 91.88 67 GLY A O 1
ATOM 528 N N . VAL A 1 68 ? -6.488 -9.177 -9.179 1.00 92.81 68 VAL A N 1
ATOM 529 C CA . VAL A 1 68 ? -5.365 -8.652 -8.398 1.00 92.81 68 VAL A CA 1
ATOM 530 C C . VAL A 1 68 ? -5.473 -7.141 -8.256 1.00 92.81 68 VAL A C 1
ATOM 532 O O . VAL A 1 68 ? -5.885 -6.444 -9.186 1.00 92.81 68 VAL A O 1
ATOM 535 N N . LYS A 1 69 ? -5.079 -6.625 -7.091 1.00 93.62 69 LYS A N 1
ATOM 536 C CA . LYS A 1 69 ? -4.899 -5.193 -6.845 1.00 93.62 69 LYS A CA 1
ATOM 537 C C . LYS A 1 69 ? -3.414 -4.860 -6.829 1.00 93.62 69 LYS A C 1
ATOM 539 O O . LYS A 1 69 ? -2.637 -5.502 -6.131 1.00 93.62 69 LYS A O 1
ATOM 544 N N . ILE A 1 70 ? -3.021 -3.857 -7.609 1.00 94.19 70 ILE A N 1
ATOM 545 C CA . ILE A 1 70 ? -1.625 -3.453 -7.793 1.00 94.19 70 ILE A CA 1
ATOM 546 C C . ILE A 1 70 ? -1.487 -1.993 -7.371 1.00 94.19 70 ILE A C 1
ATOM 548 O O . ILE A 1 70 ? -2.105 -1.118 -7.969 1.00 94.19 70 ILE A O 1
ATOM 552 N N . SER A 1 71 ? -0.663 -1.718 -6.362 1.00 94.38 71 SER A N 1
ATOM 553 C CA . SER A 1 71 ? -0.346 -0.358 -5.913 1.00 94.38 71 SER A CA 1
ATOM 554 C C . SER A 1 71 ? 1.095 -0.012 -6.285 1.00 94.38 71 SER A C 1
ATOM 556 O O . SER A 1 71 ? 2.004 -0.803 -6.038 1.00 94.38 71 SER A O 1
ATOM 558 N N . ILE A 1 72 ? 1.307 1.158 -6.891 1.00 94.06 72 ILE A N 1
ATOM 559 C CA . ILE A 1 72 ? 2.636 1.652 -7.277 1.00 94.06 72 ILE A CA 1
ATOM 560 C C . ILE A 1 72 ? 3.011 2.783 -6.323 1.00 94.06 72 ILE A C 1
ATOM 562 O O . ILE A 1 72 ? 2.307 3.788 -6.249 1.00 94.06 72 ILE A O 1
ATOM 566 N N . HIS A 1 73 ? 4.121 2.628 -5.606 1.00 92.69 73 HIS A N 1
ATOM 567 C CA . HIS A 1 73 ? 4.558 3.579 -4.587 1.00 92.69 73 HIS A CA 1
ATOM 568 C C . HIS A 1 73 ? 6.088 3.652 -4.489 1.00 92.69 73 HIS A C 1
ATOM 570 O O . HIS A 1 73 ? 6.806 2.834 -5.067 1.00 92.69 73 HIS A O 1
ATOM 576 N N . GLU A 1 74 ? 6.597 4.638 -3.745 1.00 90.81 74 GLU A N 1
ATOM 577 C CA . GLU A 1 74 ? 8.031 4.759 -3.471 1.00 90.81 74 GLU A CA 1
ATOM 578 C C . GLU A 1 74 ? 8.530 3.681 -2.516 1.00 90.81 74 GLU A C 1
ATOM 580 O O . GLU A 1 74 ? 7.811 3.243 -1.613 1.00 90.81 74 GLU A O 1
ATOM 585 N N . ILE A 1 75 ? 9.818 3.360 -2.625 1.00 90.56 75 ILE A N 1
ATOM 586 C CA . ILE A 1 75 ? 10.520 2.545 -1.635 1.00 90.56 75 ILE A CA 1
ATOM 587 C C . ILE A 1 75 ? 10.411 3.217 -0.259 1.00 90.56 75 ILE A C 1
ATOM 589 O O . ILE A 1 75 ? 10.690 4.405 -0.105 1.00 90.56 75 ILE A O 1
ATOM 593 N N . GLY A 1 76 ? 9.989 2.451 0.748 1.00 87.12 76 GLY A N 1
ATOM 594 C CA . GLY A 1 76 ? 9.819 2.922 2.126 1.00 87.12 76 GLY A CA 1
ATOM 595 C C . GLY A 1 76 ? 8.497 3.646 2.413 1.00 87.12 76 GLY A C 1
ATOM 596 O O . GLY A 1 76 ? 8.145 3.793 3.584 1.00 87.12 76 GLY A O 1
ATOM 597 N N . LYS A 1 77 ? 7.732 4.058 1.395 1.00 89.69 77 LYS A N 1
ATOM 598 C CA . LYS A 1 77 ? 6.361 4.565 1.579 1.00 89.69 77 LYS A CA 1
ATOM 599 C C . LYS A 1 77 ? 5.383 3.399 1.717 1.00 89.69 77 LYS A C 1
ATOM 601 O O . LYS A 1 77 ? 5.632 2.318 1.188 1.00 89.69 77 LYS A O 1
ATOM 606 N N . ASN A 1 78 ? 4.282 3.613 2.438 1.00 91.19 78 ASN A N 1
ATOM 607 C CA . ASN A 1 78 ? 3.256 2.581 2.560 1.00 91.19 78 ASN A CA 1
ATOM 608 C C . ASN A 1 78 ? 2.436 2.489 1.268 1.00 91.19 78 ASN A C 1
ATOM 610 O O . ASN A 1 78 ? 2.089 3.532 0.706 1.00 91.19 78 ASN A O 1
ATOM 614 N N . PRO A 1 79 ? 2.098 1.274 0.816 1.00 92.62 79 PRO A N 1
ATOM 615 C CA . PRO A 1 79 ? 1.106 1.088 -0.228 1.00 92.62 79 PRO A CA 1
ATOM 616 C C . PRO A 1 79 ? -0.297 1.387 0.314 1.00 92.62 79 PRO A C 1
ATOM 618 O O . PRO A 1 79 ? -0.641 0.980 1.421 1.00 92.62 79 PRO A O 1
ATOM 621 N N . TYR A 1 80 ? -1.127 2.040 -0.498 1.00 92.38 80 TYR A N 1
ATOM 622 C CA . TYR A 1 80 ? -2.558 2.210 -0.224 1.00 92.38 80 TYR A CA 1
ATOM 623 C C . TYR A 1 80 ? -3.363 1.590 -1.378 1.00 92.38 80 TYR A C 1
ATOM 625 O O . TYR A 1 80 ? -3.816 2.314 -2.267 1.00 92.38 80 TYR A O 1
ATOM 633 N N . PRO A 1 81 ? -3.504 0.250 -1.430 1.00 92.69 81 PRO A N 1
ATOM 634 C CA . PRO A 1 81 ? -4.151 -0.444 -2.551 1.00 92.69 81 PRO A CA 1
ATOM 635 C C . PRO A 1 81 ? -5.645 -0.119 -2.691 1.00 92.69 81 PRO A C 1
ATOM 637 O O . PRO A 1 81 ? -6.187 -0.186 -3.790 1.00 92.69 81 PRO A O 1
ATOM 640 N N . GLU A 1 82 ? -6.301 0.272 -1.603 1.00 90.75 82 GLU A N 1
ATOM 641 C CA . GLU A 1 82 ? -7.702 0.698 -1.602 1.00 90.75 82 GLU A CA 1
ATOM 642 C C . GLU A 1 82 ? -7.924 2.006 -2.380 1.00 90.75 82 GLU A C 1
ATOM 644 O O . GLU A 1 82 ? -8.904 2.130 -3.106 1.00 90.75 82 GLU A O 1
ATOM 649 N N . ILE A 1 83 ? -6.988 2.957 -2.275 1.00 90.25 83 ILE A N 1
ATOM 650 C CA . ILE A 1 83 ? -7.140 4.317 -2.819 1.00 90.25 83 ILE A CA 1
ATOM 651 C C . ILE A 1 83 ? -6.354 4.487 -4.123 1.00 90.25 83 ILE A C 1
ATOM 653 O O . ILE A 1 83 ? -6.854 5.052 -5.092 1.00 90.25 83 ILE A O 1
ATOM 657 N N . PHE A 1 84 ? -5.121 3.981 -4.166 1.00 90.50 84 PHE A N 1
ATOM 658 C CA . PHE A 1 84 ? -4.191 4.137 -5.292 1.00 90.50 84 PHE A CA 1
ATOM 659 C C . PHE A 1 84 ? -3.888 2.805 -5.995 1.00 90.50 84 PHE A C 1
ATOM 661 O O . PHE A 1 84 ? -2.844 2.661 -6.635 1.00 90.50 84 PHE A O 1
ATOM 668 N N . GLY A 1 85 ? -4.751 1.798 -5.828 1.00 92.69 85 GLY A N 1
ATOM 669 C CA . GLY A 1 85 ? -4.575 0.480 -6.432 1.00 92.69 85 GLY A CA 1
ATOM 670 C C . GLY A 1 85 ? -5.335 0.290 -7.744 1.00 92.69 85 GLY A C 1
ATOM 671 O O . GLY A 1 85 ? -6.549 0.488 -7.826 1.00 92.69 85 GLY A O 1
ATOM 672 N N . TYR A 1 86 ? -4.626 -0.208 -8.749 1.00 93.06 86 TYR A N 1
ATOM 673 C CA . TYR A 1 86 ? -5.155 -0.603 -10.051 1.00 93.06 86 TYR A CA 1
ATOM 674 C C . TYR A 1 86 ? -5.639 -2.055 -10.022 1.00 93.06 86 TYR A C 1
ATOM 676 O O . TYR A 1 86 ? -5.017 -2.909 -9.390 1.00 93.06 86 TYR A O 1
ATOM 684 N N . SER A 1 87 ? -6.758 -2.340 -10.688 1.00 92.31 87 SER A N 1
ATOM 685 C CA . SER A 1 87 ? -7.344 -3.685 -10.753 1.00 92.31 87 SER A CA 1
ATOM 686 C C . SER A 1 87 ? -6.912 -4.415 -12.021 1.00 92.31 87 SER A C 1
ATOM 688 O O . SER A 1 87 ? -7.148 -3.909 -13.114 1.00 92.31 87 SER A O 1
ATOM 690 N N . GLY 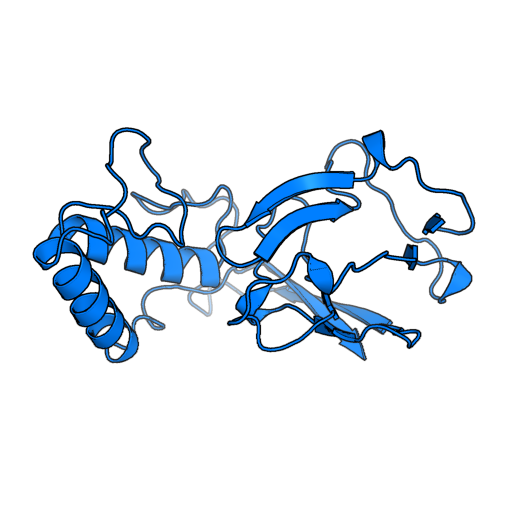A 1 88 ? -6.366 -5.623 -11.883 1.00 92.94 88 GLY A N 1
ATOM 691 C CA . GLY A 1 88 ? -6.138 -6.554 -12.990 1.00 92.94 88 GLY A CA 1
ATOM 692 C C . GLY A 1 88 ? -7.129 -7.723 -12.936 1.00 92.94 88 GLY A C 1
ATOM 693 O O . GLY A 1 88 ? -7.119 -8.444 -11.933 1.00 92.94 88 GLY A O 1
ATOM 694 N N . PRO A 1 89 ? -7.980 -7.932 -13.960 1.00 92.75 89 PRO A N 1
ATOM 695 C CA . PRO A 1 89 ? -8.880 -9.079 -14.005 1.00 92.75 89 PRO A CA 1
ATOM 696 C C . PRO A 1 89 ? -8.112 -10.385 -14.237 1.00 92.75 89 PRO A C 1
ATOM 698 O O . PRO A 1 89 ? -7.006 -10.402 -14.781 1.00 92.75 89 PRO A O 1
ATOM 701 N N . THR A 1 90 ? -8.726 -11.501 -13.855 1.00 93.00 90 THR A N 1
ATOM 702 C CA . THR A 1 90 ? -8.243 -12.832 -14.239 1.00 93.00 90 THR A CA 1
ATOM 703 C C . THR A 1 90 ? -8.571 -13.134 -15.707 1.00 93.00 90 THR A C 1
ATOM 705 O O . THR A 1 90 ? -9.480 -12.548 -16.290 1.00 93.00 90 THR A O 1
ATOM 708 N N . GLY A 1 91 ? -7.806 -14.032 -16.337 1.00 92.19 91 GLY A N 1
ATOM 709 C CA . GLY A 1 91 ? -8.067 -14.492 -17.711 1.00 92.19 91 GLY A CA 1
ATOM 710 C C . GLY A 1 91 ? -7.639 -13.543 -18.839 1.00 92.19 91 GLY A C 1
ATOM 711 O O . GLY A 1 91 ? -7.734 -13.920 -20.003 1.00 92.19 91 GLY A O 1
ATOM 712 N N . ALA A 1 92 ? -7.121 -12.352 -18.527 1.00 92.19 92 ALA A N 1
ATOM 713 C CA . ALA A 1 92 ? -6.614 -11.397 -19.513 1.00 92.19 92 ALA A CA 1
ATOM 714 C C . ALA A 1 92 ? -5.221 -10.870 -19.138 1.00 92.19 92 ALA A C 1
ATOM 716 O O . ALA A 1 92 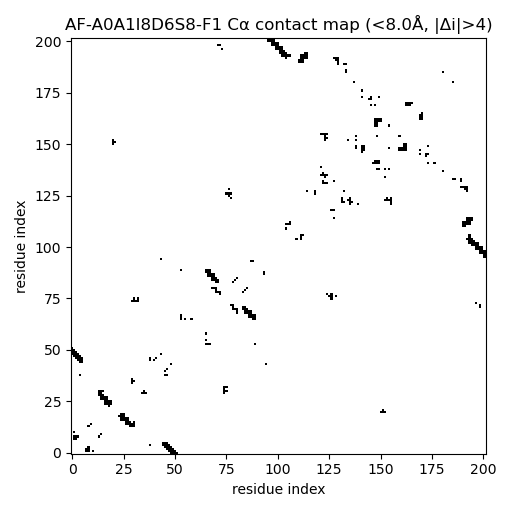? -4.818 -10.879 -17.976 1.00 92.19 92 ALA A O 1
ATOM 717 N N . ILE A 1 93 ? -4.477 -10.389 -20.138 1.00 92.75 93 ILE A N 1
ATOM 718 C CA . ILE A 1 93 ? -3.202 -9.699 -19.920 1.00 92.75 93 ILE A CA 1
ATOM 719 C C . ILE A 1 93 ? -3.497 -8.219 -19.677 1.00 92.75 93 ILE A C 1
ATOM 721 O O . ILE A 1 93 ? -4.030 -7.540 -20.552 1.00 92.75 93 ILE A O 1
ATOM 725 N N . SER A 1 94 ? -3.104 -7.706 -18.513 1.00 93.56 94 SER A N 1
ATOM 726 C CA . SER A 1 94 ? -3.132 -6.271 -18.216 1.00 93.56 94 SER A CA 1
ATOM 727 C C . SER A 1 94 ? -1.741 -5.664 -18.376 1.00 93.56 94 SER A C 1
ATOM 729 O O . SER A 1 94 ? -0.755 -6.211 -17.880 1.00 93.56 94 SER A O 1
ATOM 731 N N . SER A 1 95 ? -1.658 -4.516 -19.047 1.00 93.88 95 SER A N 1
ATOM 732 C CA . SER A 1 95 ? -0.428 -3.737 -19.182 1.00 93.88 95 SER A CA 1
ATOM 733 C C . SER A 1 95 ? -0.661 -2.335 -18.633 1.00 93.88 95 SER A C 1
ATOM 735 O O . SER A 1 95 ? -1.661 -1.714 -18.973 1.00 93.88 95 SER A O 1
ATOM 737 N N . TYR A 1 96 ? 0.249 -1.860 -17.783 1.00 93.38 96 TYR A N 1
ATOM 738 C CA . TYR A 1 96 ? 0.160 -0.550 -17.139 1.00 93.38 96 TYR A CA 1
ATOM 739 C C . TYR A 1 96 ? 1.407 0.261 -17.486 1.00 93.38 96 TYR A C 1
ATOM 741 O O . TYR A 1 96 ? 2.514 -0.087 -17.062 1.00 93.38 96 TYR A O 1
ATOM 749 N N . GLY A 1 97 ? 1.251 1.334 -18.262 1.00 93.50 97 GLY A N 1
ATOM 750 C CA . GLY A 1 97 ? 2.355 2.243 -18.565 1.00 93.50 97 GLY A CA 1
ATOM 751 C C . GLY A 1 97 ? 2.557 3.229 -17.421 1.00 93.50 97 GLY A C 1
ATOM 752 O O . GLY A 1 97 ? 1.678 4.042 -17.172 1.00 93.50 97 GLY A O 1
ATOM 753 N N . ILE A 1 98 ? 3.694 3.191 -16.724 1.00 92.12 98 ILE A N 1
ATOM 754 C CA . ILE A 1 98 ? 3.929 4.024 -15.531 1.00 92.12 98 ILE A CA 1
ATOM 755 C C . ILE A 1 98 ? 4.688 5.304 -15.903 1.00 92.12 98 ILE A C 1
ATOM 757 O O . ILE A 1 98 ? 5.748 5.246 -16.524 1.00 92.12 98 ILE A O 1
ATOM 761 N N . SER A 1 99 ? 4.189 6.458 -15.458 1.00 91.62 99 SER A N 1
ATOM 762 C CA . SER A 1 99 ? 4.842 7.765 -15.590 1.00 91.62 99 SER A CA 1
ATOM 763 C C . SER A 1 99 ? 5.071 8.402 -14.219 1.00 91.62 99 SER A C 1
ATOM 765 O O . SER A 1 99 ? 4.122 8.584 -13.450 1.00 91.62 99 SER A O 1
ATOM 767 N N . LEU A 1 100 ? 6.323 8.776 -13.932 1.00 91.12 100 LEU A N 1
ATOM 768 C CA . LEU A 1 100 ? 6.719 9.470 -12.704 1.00 91.12 100 LEU A CA 1
ATOM 769 C C . LEU A 1 100 ? 6.627 10.988 -12.886 1.00 91.12 100 LEU A C 1
ATOM 771 O O . LEU A 1 100 ? 7.306 11.570 -13.731 1.00 91.12 100 LEU A O 1
ATOM 775 N N . ARG A 1 101 ? 5.856 11.641 -12.020 1.00 92.50 101 ARG A N 1
ATOM 776 C CA . ARG A 1 101 ? 5.798 13.097 -11.889 1.00 92.50 101 ARG A CA 1
ATOM 777 C C . ARG A 1 101 ? 6.330 13.505 -10.521 1.00 92.50 101 ARG A C 1
ATOM 779 O O . ARG A 1 101 ? 5.805 13.080 -9.498 1.00 92.50 101 ARG A O 1
ATOM 786 N N . LYS A 1 102 ? 7.346 14.366 -10.499 1.00 92.88 102 LYS A N 1
ATOM 787 C CA . LYS A 1 102 ? 7.875 14.951 -9.261 1.00 92.88 102 LYS A CA 1
ATOM 788 C C . LYS A 1 102 ? 7.215 16.300 -9.008 1.00 92.88 102 LYS A C 1
ATOM 790 O O . LYS A 1 102 ? 7.219 17.163 -9.884 1.00 92.88 102 LYS A O 1
ATOM 795 N N . VAL A 1 103 ? 6.651 16.480 -7.822 1.00 90.50 103 VAL A N 1
ATOM 796 C CA . VAL A 1 103 ? 6.028 17.726 -7.375 1.00 90.50 103 VAL A CA 1
ATOM 797 C C . VAL A 1 103 ? 6.865 18.296 -6.240 1.00 90.50 103 VAL A C 1
ATOM 799 O O . VAL A 1 103 ? 7.111 17.618 -5.246 1.00 90.50 103 VAL A O 1
ATOM 802 N N . LYS A 1 104 ? 7.291 19.551 -6.390 1.00 90.62 104 LYS A N 1
ATOM 803 C CA . LYS A 1 104 ? 7.978 20.313 -5.348 1.00 90.62 104 LYS A CA 1
ATOM 804 C C . LYS A 1 104 ? 7.156 21.557 -5.030 1.00 90.62 104 LYS A C 1
ATOM 806 O O . LYS A 1 104 ? 6.977 22.414 -5.891 1.00 90.62 104 LYS A O 1
ATOM 811 N N . ARG A 1 105 ? 6.643 21.637 -3.807 1.00 8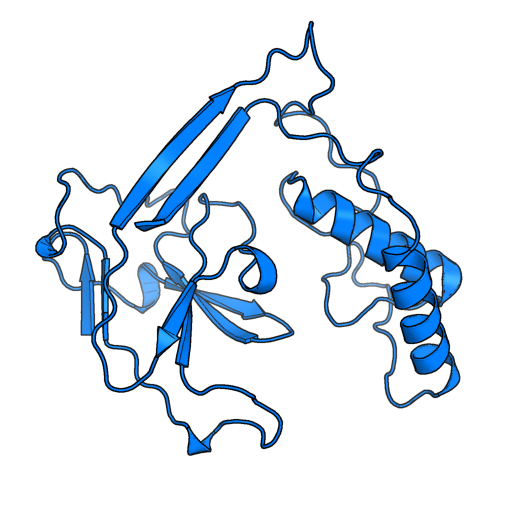9.12 105 ARG A N 1
ATOM 812 C CA . ARG A 1 105 ? 5.898 22.778 -3.267 1.00 89.12 105 ARG A CA 1
ATOM 813 C C . ARG A 1 105 ? 6.869 23.694 -2.526 1.00 89.12 105 ARG A C 1
ATOM 815 O O . ARG A 1 105 ? 7.791 23.226 -1.859 1.00 89.12 105 ARG A O 1
ATOM 822 N N . LEU A 1 106 ? 6.687 25.002 -2.673 1.00 83.38 106 LEU A N 1
ATOM 823 C CA . LEU A 1 106 ? 7.515 26.002 -2.005 1.00 83.38 106 LEU A CA 1
ATOM 824 C C . LEU A 1 106 ? 6.946 26.275 -0.608 1.00 83.38 106 LEU A C 1
ATOM 826 O O . LEU A 1 106 ? 5.928 26.950 -0.490 1.00 83.38 106 LEU A O 1
ATOM 830 N N . GLY A 1 107 ? 7.619 25.794 0.442 1.00 69.75 107 GLY A N 1
ATOM 831 C CA . GLY A 1 107 ? 7.147 25.935 1.830 1.00 69.75 107 GLY A CA 1
ATOM 832 C C . GLY A 1 107 ? 7.012 27.382 2.330 1.00 69.75 107 GLY A C 1
ATOM 833 O O . GLY A 1 107 ? 6.263 27.642 3.258 1.00 69.75 107 GLY A O 1
ATOM 834 N N . LYS A 1 108 ? 7.682 28.357 1.695 1.00 66.12 108 LYS A N 1
ATOM 835 C CA . LYS A 1 108 ? 7.554 29.785 2.052 1.00 66.12 108 LYS A CA 1
ATOM 836 C C . LYS A 1 108 ? 6.245 30.421 1.552 1.00 66.12 108 LYS A C 1
ATOM 838 O O . LYS A 1 108 ? 5.839 31.454 2.070 1.00 66.12 108 LYS A O 1
ATOM 843 N N . HIS A 1 109 ? 5.607 29.827 0.541 1.00 65.00 109 HIS A N 1
ATOM 844 C CA . HIS A 1 109 ? 4.404 30.365 -0.112 1.00 65.00 109 HIS A CA 1
ATOM 845 C C . HIS A 1 109 ? 3.180 29.442 0.018 1.00 65.00 109 HIS A C 1
ATOM 847 O O . HIS A 1 109 ? 2.123 29.754 -0.522 1.00 65.00 109 HIS A O 1
ATOM 853 N N . GLY A 1 110 ? 3.308 28.315 0.721 1.00 68.50 110 GLY A N 1
ATOM 854 C CA . GLY A 1 110 ? 2.214 27.392 1.000 1.00 68.50 110 GLY A CA 1
ATOM 855 C C . GLY A 1 110 ? 2.528 26.500 2.196 1.00 68.50 110 GLY A C 1
ATOM 856 O O . GLY A 1 110 ? 3.689 26.275 2.524 1.00 68.50 110 GLY A O 1
ATOM 857 N N . GLU A 1 111 ? 1.489 25.978 2.841 1.00 82.31 111 GLU A N 1
ATOM 858 C CA . GLU A 1 111 ? 1.638 25.098 3.996 1.00 82.31 111 GLU A CA 1
ATOM 859 C C . GLU A 1 111 ? 1.915 23.659 3.535 1.00 82.31 111 GLU A C 1
ATOM 861 O O . GLU A 1 111 ? 1.024 22.967 3.039 1.00 82.31 111 GLU A O 1
ATOM 866 N N . CYS A 1 112 ? 3.162 23.204 3.666 1.00 88.00 112 CYS A N 1
ATOM 867 C CA . CYS A 1 112 ? 3.554 21.822 3.399 1.00 88.00 112 CYS A CA 1
ATOM 868 C C . CYS A 1 112 ? 4.508 21.305 4.478 1.00 88.00 112 CYS A C 1
ATOM 870 O O . CYS A 1 112 ? 5.203 22.094 5.112 1.00 88.00 112 CYS A O 1
ATOM 872 N N . VAL A 1 113 ? 4.524 19.988 4.676 1.00 88.50 113 VAL A N 1
ATOM 873 C CA . VAL A 1 113 ? 5.382 19.310 5.662 1.00 88.50 113 VAL A CA 1
ATOM 874 C C . VAL A 1 113 ? 6.701 18.928 4.999 1.00 88.50 113 VAL A C 1
ATOM 876 O O . VAL A 1 113 ? 6.701 18.294 3.929 1.00 88.50 113 VAL A O 1
ATOM 879 N N . MET A 1 114 ? 7.825 19.320 5.603 1.00 86.38 114 MET A N 1
ATOM 880 C CA . MET A 1 114 ? 9.143 18.865 5.156 1.00 86.38 114 MET A CA 1
ATOM 881 C C . MET A 1 114 ? 9.366 17.402 5.542 1.00 86.38 114 MET A C 1
ATOM 883 O O . MET A 1 114 ? 8.871 16.916 6.550 1.00 86.38 114 MET A O 1
ATOM 887 N N . GLN A 1 115 ? 10.122 16.672 4.726 1.00 78.31 115 GLN A N 1
ATOM 888 C CA . GLN A 1 115 ? 10.285 15.227 4.906 1.00 78.31 115 GLN A CA 1
ATOM 889 C C . GLN A 1 115 ? 11.100 14.855 6.157 1.00 78.31 115 GLN A C 1
ATOM 891 O O . GLN A 1 115 ? 10.957 13.742 6.655 1.00 78.31 115 GLN A O 1
ATOM 896 N N . ASP A 1 116 ? 11.894 15.801 6.661 1.00 80.38 116 ASP A N 1
ATOM 897 C CA . ASP A 1 116 ? 12.730 15.665 7.857 1.00 80.38 116 ASP A CA 1
ATOM 898 C C . ASP A 1 116 ? 12.026 16.157 9.135 1.00 80.38 116 ASP A C 1
ATOM 900 O O . ASP A 1 116 ? 12.601 16.099 10.222 1.00 80.38 116 ASP A O 1
ATOM 904 N N . GLU A 1 117 ? 10.794 16.668 9.027 1.00 85.25 117 GLU A N 1
ATOM 905 C CA . GLU A 1 117 ? 10.019 17.056 10.203 1.00 85.25 117 GLU A CA 1
ATOM 906 C C . GLU A 1 117 ? 9.624 15.826 11.034 1.00 85.25 117 GLU A C 1
ATOM 908 O O . GLU A 1 117 ? 9.357 14.749 10.484 1.00 85.25 117 GLU A O 1
ATOM 913 N N . PRO A 1 118 ? 9.566 15.969 12.371 1.00 87.56 118 PRO A N 1
ATOM 914 C CA . PRO A 1 118 ? 9.145 14.885 13.239 1.00 87.56 118 PRO A CA 1
ATOM 915 C C . PRO A 1 118 ? 7.709 14.468 12.914 1.00 87.56 118 PRO A C 1
ATOM 917 O O . PRO A 1 118 ? 6.835 15.295 12.647 1.00 87.56 118 PRO A O 1
ATOM 920 N N . LEU A 1 119 ? 7.463 13.159 12.962 1.00 89.56 119 LEU A N 1
ATOM 921 C CA . LEU A 1 119 ? 6.124 12.619 12.768 1.00 89.56 119 LEU A CA 1
ATOM 922 C C . LEU A 1 119 ? 5.184 13.124 13.876 1.00 89.56 119 LEU A C 1
ATOM 924 O O . LEU A 1 119 ? 5.620 13.261 15.022 1.00 89.56 119 LEU A O 1
ATOM 928 N N . PRO A 1 120 ? 3.897 13.359 13.564 1.00 87.25 120 PRO A N 1
ATOM 929 C CA . PRO A 1 120 ? 2.904 13.691 14.576 1.00 87.25 120 PRO A CA 1
ATOM 930 C C . PRO A 1 120 ? 2.841 12.642 15.691 1.00 87.25 120 PRO A C 1
ATOM 932 O O . PRO A 1 120 ? 3.128 11.460 15.483 1.00 87.25 120 PRO A O 1
ATOM 935 N N . GLU A 1 121 ? 2.403 13.059 16.876 1.00 84.88 121 GLU A N 1
ATOM 936 C CA . GLU A 1 121 ? 2.154 12.125 17.971 1.00 84.88 121 GLU A CA 1
ATOM 937 C C . GLU A 1 121 ? 1.096 11.084 17.562 1.00 84.88 121 GLU A C 1
ATOM 939 O O . GLU A 1 121 ? 0.130 11.399 16.865 1.00 84.88 121 GLU A O 1
ATOM 944 N N . ASN A 1 122 ? 1.275 9.830 17.989 1.00 86.00 122 ASN A N 1
ATOM 945 C CA . ASN A 1 122 ? 0.400 8.699 17.650 1.00 86.00 122 ASN A CA 1
ATOM 946 C C . ASN A 1 122 ? 0.290 8.377 16.147 1.00 86.00 122 ASN A C 1
ATOM 948 O O . ASN A 1 122 ? -0.619 7.652 15.741 1.00 86.00 122 ASN A O 1
ATOM 952 N N . TYR A 1 123 ? 1.221 8.860 15.322 1.00 92.06 123 TYR A N 1
ATOM 953 C CA . TYR A 1 123 ? 1.282 8.503 13.909 1.00 92.06 123 TYR A CA 1
ATOM 954 C C . TYR A 1 123 ? 1.557 6.999 13.732 1.00 92.06 123 TYR A C 1
ATOM 956 O O . TYR A 1 123 ? 2.482 6.444 14.325 1.00 92.06 123 TYR A O 1
ATOM 964 N N . ILE A 1 124 ? 0.732 6.321 12.931 1.00 92.38 124 ILE A N 1
ATOM 965 C CA . ILE A 1 124 ? 0.690 4.843 12.882 1.00 92.38 124 ILE A CA 1
ATOM 966 C C . ILE A 1 124 ? 1.615 4.230 11.818 1.00 92.38 124 ILE A C 1
ATOM 968 O O . ILE A 1 124 ? 1.665 3.012 11.653 1.00 92.38 124 ILE A O 1
ATOM 972 N N . TYR A 1 125 ? 2.345 5.064 11.078 1.00 91.69 125 TYR A N 1
ATOM 973 C CA . TYR A 1 125 ? 3.167 4.664 9.937 1.00 91.69 125 TYR A CA 1
ATOM 974 C C . TYR A 1 125 ? 4.622 5.132 10.077 1.00 91.69 125 TYR A C 1
ATOM 976 O O . TYR A 1 125 ? 4.936 6.018 10.859 1.00 91.69 125 TYR A O 1
ATOM 984 N N . LYS A 1 126 ? 5.537 4.567 9.279 1.00 88.81 126 LYS A N 1
ATOM 985 C CA . LYS A 1 126 ? 6.978 4.882 9.376 1.00 88.81 126 LYS A CA 1
ATOM 986 C C . LYS A 1 126 ? 7.389 6.222 8.770 1.00 88.81 126 LYS A C 1
ATOM 988 O O . LYS A 1 126 ? 8.356 6.817 9.219 1.00 88.81 126 LYS A O 1
ATOM 993 N N . HIS A 1 127 ? 6.694 6.670 7.728 1.00 89.50 127 HIS A N 1
ATOM 994 C CA . HIS A 1 127 ? 7.025 7.897 7.009 1.00 89.50 127 HIS A CA 1
ATOM 995 C C . HIS A 1 127 ? 5.775 8.745 6.827 1.00 89.50 127 HIS A C 1
ATOM 997 O O . HIS A 1 127 ? 4.685 8.206 6.603 1.00 89.50 127 HIS A O 1
ATOM 1003 N N . TYR A 1 128 ? 5.947 10.066 6.880 1.00 91.00 128 TYR A N 1
ATOM 1004 C CA . TYR A 1 128 ? 4.842 10.991 6.679 1.00 91.00 128 TYR A CA 1
ATOM 1005 C C . TYR A 1 128 ? 4.294 10.886 5.253 1.00 91.00 128 TYR A C 1
ATOM 1007 O O . TYR A 1 128 ? 5.046 10.890 4.270 1.00 91.00 128 TYR A O 1
ATOM 1015 N N . ASP A 1 129 ? 2.977 10.789 5.157 1.00 90.81 129 ASP A N 1
ATOM 1016 C CA . ASP A 1 129 ? 2.199 10.874 3.932 1.00 90.81 129 ASP A CA 1
ATOM 1017 C C . ASP A 1 129 ? 0.840 11.501 4.265 1.00 90.81 129 ASP A C 1
ATOM 1019 O O . ASP A 1 129 ? 0.364 11.387 5.398 1.00 90.81 129 ASP A O 1
ATOM 1023 N N . THR A 1 130 ? 0.207 12.157 3.295 1.00 90.38 130 THR A N 1
ATOM 1024 C CA . THR A 1 130 ? -1.106 12.783 3.494 1.00 90.38 130 THR A CA 1
ATOM 1025 C C . THR A 1 130 ? -2.161 11.771 3.906 1.00 90.38 130 THR A C 1
ATOM 1027 O O . THR A 1 130 ? -2.900 12.015 4.858 1.00 90.38 130 THR A O 1
ATOM 1030 N N . GLU A 1 131 ? -2.192 10.614 3.243 1.00 91.19 131 GLU A N 1
ATOM 1031 C CA . GLU A 1 131 ? -3.160 9.562 3.558 1.00 91.19 131 GLU A CA 1
ATOM 1032 C C . GLU A 1 131 ? -2.843 8.927 4.916 1.00 91.19 131 GLU A C 1
ATOM 1034 O O . GLU A 1 131 ? -3.725 8.678 5.740 1.00 91.19 131 GLU A O 1
ATOM 1039 N N . GLY A 1 132 ? -1.551 8.755 5.205 1.00 92.81 132 GLY A N 1
ATOM 1040 C CA . GLY A 1 132 ? -1.087 8.265 6.497 1.00 92.81 132 GLY A CA 1
ATOM 1041 C C . GLY A 1 132 ? -1.487 9.179 7.658 1.00 92.81 132 GLY A C 1
ATOM 1042 O O . GLY A 1 132 ? -1.850 8.686 8.728 1.00 92.81 132 GLY A O 1
ATOM 1043 N N . CYS A 1 133 ? -1.477 10.498 7.446 1.00 92.38 133 CYS A N 1
ATOM 1044 C CA . CYS A 1 133 ? -1.918 11.491 8.426 1.00 92.38 133 CYS A CA 1
ATOM 1045 C C . CYS A 1 133 ? -3.416 11.370 8.718 1.00 92.38 133 CYS A C 1
ATOM 1047 O O . CYS A 1 133 ? -3.798 11.267 9.886 1.00 92.38 133 CYS A O 1
ATOM 1049 N N . VAL A 1 134 ? -4.251 11.296 7.676 1.00 92.00 134 VAL A N 1
ATOM 1050 C CA . VAL A 1 134 ? -5.709 11.165 7.832 1.00 92.00 134 VAL A CA 1
ATOM 1051 C C . VAL A 1 134 ? -6.053 9.875 8.578 1.00 92.00 134 VAL A C 1
ATOM 1053 O O . VAL A 1 134 ? -6.786 9.914 9.567 1.00 92.00 134 VAL A O 1
ATOM 1056 N N . ARG A 1 135 ? -5.453 8.745 8.180 1.00 92.88 135 ARG A N 1
ATOM 1057 C CA . ARG A 1 135 ? -5.645 7.443 8.844 1.00 92.88 135 ARG A CA 1
ATOM 1058 C C . ARG A 1 135 ? -5.137 7.431 10.290 1.00 92.88 135 ARG A C 1
ATOM 1060 O O . ARG A 1 135 ? -5.765 6.818 11.148 1.00 92.88 135 ARG A O 1
ATOM 1067 N N . SER A 1 136 ? -4.037 8.126 10.587 1.00 93.38 136 SER A N 1
ATOM 1068 C CA . SER A 1 136 ? -3.530 8.249 11.964 1.00 93.38 136 SER A CA 1
ATOM 1069 C C . SER A 1 136 ? -4.486 9.049 12.846 1.00 93.38 136 SER A C 1
ATOM 1071 O O . SER A 1 136 ? -4.776 8.635 13.967 1.00 93.38 136 SER A O 1
ATOM 1073 N N . TYR A 1 137 ? -5.021 10.162 12.337 1.00 91.75 137 TYR A N 1
ATOM 1074 C CA . TYR A 1 137 ? -5.982 10.982 13.075 1.00 91.75 137 TYR A CA 1
ATOM 1075 C C . TYR A 1 137 ? -7.311 10.244 13.289 1.00 91.75 137 TYR A C 1
ATOM 1077 O O . TYR A 1 137 ? -7.869 10.275 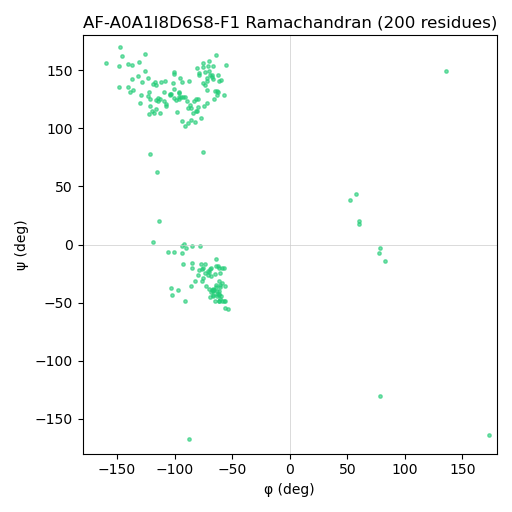14.388 1.00 91.75 137 TYR A O 1
ATOM 1085 N N . TYR A 1 138 ? -7.770 9.505 12.274 1.00 92.75 138 TYR A N 1
ATOM 1086 C CA . TYR A 1 138 ? -8.884 8.565 12.399 1.00 92.75 138 TYR A CA 1
ATOM 1087 C C . TYR A 1 138 ? -8.651 7.580 13.544 1.00 92.75 138 TYR A C 1
ATOM 1089 O O . TYR A 1 138 ? -9.447 7.514 14.482 1.00 92.75 138 TYR A O 1
ATOM 1097 N N . GLN A 1 139 ? -7.525 6.868 13.511 1.00 93.81 139 GLN A N 1
ATOM 1098 C CA . GLN A 1 139 ? -7.227 5.837 14.497 1.00 93.81 139 GLN A CA 1
ATOM 1099 C C . GLN A 1 139 ? -7.107 6.421 15.913 1.00 93.81 139 GLN A C 1
ATOM 1101 O O . GLN A 1 139 ? -7.643 5.851 16.863 1.00 93.81 139 GLN A O 1
ATOM 1106 N N . ALA A 1 140 ? -6.482 7.592 16.061 1.00 92.69 140 ALA A N 1
ATOM 1107 C CA . ALA A 1 140 ? -6.395 8.297 17.338 1.00 92.69 140 ALA A CA 1
ATOM 1108 C C . ALA A 1 140 ? -7.782 8.676 17.891 1.00 92.69 140 ALA A C 1
ATOM 1110 O O . ALA A 1 140 ? -8.050 8.463 19.076 1.00 92.69 140 ALA A O 1
ATOM 1111 N N . SER A 1 141 ? -8.687 9.168 17.038 1.00 92.00 141 SER A N 1
ATOM 1112 C CA . SER A 1 141 ? -10.064 9.508 17.420 1.00 92.00 141 SER A CA 1
ATOM 1113 C C . SER A 1 141 ? -10.859 8.283 17.896 1.00 92.00 141 SER A C 1
ATOM 1115 O O . SER A 1 141 ? -11.544 8.339 18.930 1.00 92.00 141 SER A O 1
ATOM 1117 N N . ILE A 1 142 ? -10.714 7.152 17.193 1.00 94.19 142 ILE A N 1
ATOM 1118 C CA . ILE A 1 142 ? -11.317 5.870 17.583 1.00 94.19 142 ILE A CA 1
ATOM 1119 C C . ILE A 1 142 ? -10.777 5.410 18.938 1.00 94.19 142 ILE A C 1
ATOM 1121 O O . ILE A 1 142 ? -11.565 5.114 19.837 1.00 94.19 142 ILE A O 1
ATOM 1125 N N . ILE A 1 143 ? -9.458 5.416 19.135 1.00 93.88 143 ILE A N 1
ATOM 1126 C CA . ILE A 1 143 ? -8.832 4.988 20.394 1.00 93.88 143 ILE A CA 1
ATOM 1127 C C . ILE A 1 143 ? -9.280 5.877 21.560 1.00 93.88 143 ILE A C 1
ATOM 1129 O O . ILE A 1 143 ? -9.628 5.372 22.632 1.00 93.88 143 ILE A O 1
ATOM 1133 N N . GLN A 1 144 ? -9.323 7.196 21.362 1.00 92.69 144 GLN A N 1
ATOM 1134 C CA . GLN A 1 144 ? -9.726 8.139 22.403 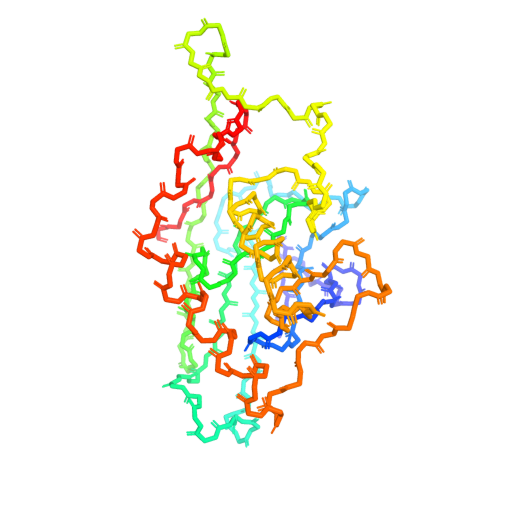1.00 92.69 144 GLN A CA 1
ATOM 1135 C C . GLN A 1 144 ? -11.172 7.900 22.859 1.00 92.69 144 GLN A C 1
ATOM 1137 O O . GLN A 1 144 ? -11.449 7.950 24.064 1.00 92.69 144 GLN A O 1
ATOM 1142 N N . THR A 1 145 ? -12.067 7.605 21.914 1.00 94.06 145 THR A N 1
ATOM 1143 C CA . THR A 1 145 ? -13.511 7.512 22.162 1.00 94.06 145 THR A CA 1
ATOM 1144 C C . THR A 1 145 ? -13.964 6.099 22.528 1.00 94.06 145 THR A C 1
ATOM 1146 O O . THR A 1 145 ? -14.663 5.915 23.521 1.00 94.06 145 THR A O 1
ATOM 1149 N N . CYS A 1 146 ? -13.551 5.096 21.753 1.00 94.00 146 CYS A N 1
ATOM 1150 C CA . CYS A 1 146 ? -13.982 3.703 21.885 1.00 94.00 146 CYS A CA 1
ATOM 1151 C C . CYS A 1 146 ? -13.042 2.847 22.750 1.0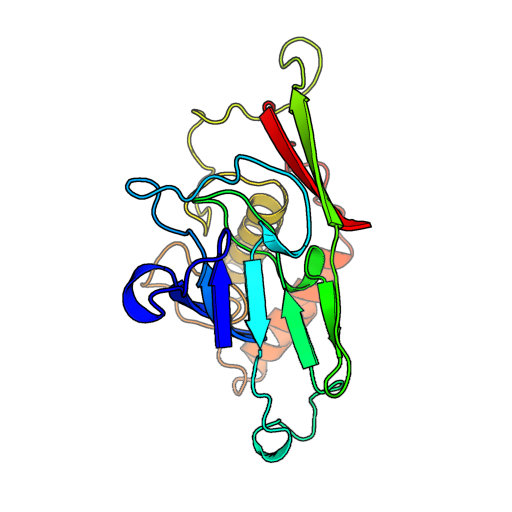0 94.00 146 CYS A C 1
ATOM 1153 O O . CYS A 1 146 ? -13.386 1.709 23.066 1.00 94.00 146 CYS A O 1
ATOM 1155 N N . LYS A 1 147 ? -11.877 3.381 23.158 1.00 94.25 147 LYS A N 1
ATOM 1156 C CA . LYS A 1 147 ? -10.867 2.704 24.003 1.00 94.25 147 LYS A CA 1
ATOM 1157 C C . LYS A 1 147 ? -10.284 1.418 23.400 1.00 94.25 147 LYS A C 1
ATOM 1159 O O . LYS A 1 147 ? -9.722 0.593 24.117 1.00 94.25 147 LYS A O 1
ATOM 1164 N N . CYS A 1 148 ? -10.399 1.263 22.087 1.00 94.25 148 CYS A N 1
ATOM 1165 C CA . CYS A 1 148 ? -9.830 0.177 21.302 1.00 94.25 148 CYS A CA 1
ATOM 1166 C C . CYS A 1 148 ? -9.424 0.711 19.921 1.00 94.25 148 CYS A C 1
ATOM 1168 O O . CYS A 1 148 ? -9.859 1.795 19.534 1.00 94.25 148 CYS A O 1
ATOM 1170 N N . ALA A 1 149 ? -8.571 -0.015 19.204 1.00 94.88 149 ALA A N 1
ATOM 1171 C CA . ALA A 1 149 ? -8.095 0.364 17.874 1.00 94.88 149 ALA A CA 1
ATOM 1172 C C . ALA A 1 149 ? -8.911 -0.296 16.751 1.00 94.88 149 ALA A C 1
ATOM 1174 O O . ALA A 1 149 ? -9.293 -1.462 16.872 1.00 94.88 149 ALA A O 1
ATOM 1175 N N . ASP A 1 150 ? -9.141 0.418 15.645 1.00 94.50 150 ASP A N 1
ATOM 1176 C CA . ASP A 1 150 ? -9.775 -0.160 14.455 1.00 94.50 150 ASP A CA 1
ATOM 1177 C C . ASP A 1 150 ? -8.850 -1.232 13.846 1.00 94.50 150 ASP A C 1
ATOM 1179 O O . ASP A 1 150 ? -7.695 -0.911 13.546 1.00 94.50 150 ASP A O 1
ATOM 1183 N N . PRO A 1 151 ? -9.320 -2.480 13.644 1.00 92.19 151 PRO A N 1
ATOM 1184 C CA . PRO A 1 151 ? -8.513 -3.568 13.085 1.00 92.19 151 PRO A CA 1
ATOM 1185 C C . PRO A 1 151 ? -8.021 -3.321 11.653 1.00 92.19 151 PRO A C 1
ATOM 1187 O O . PRO A 1 151 ? -7.089 -3.991 11.212 1.00 92.19 151 PRO A O 1
ATOM 1190 N N . ARG A 1 152 ? -8.633 -2.391 10.908 1.00 90.88 152 ARG A N 1
ATOM 1191 C CA . ARG A 1 152 ? -8.248 -2.093 9.517 1.00 90.88 152 ARG A CA 1
ATOM 1192 C C . ARG A 1 152 ? -6.940 -1.316 9.404 1.00 90.88 152 ARG A C 1
ATOM 1194 O O . ARG A 1 152 ? -6.356 -1.262 8.325 1.00 90.88 152 ARG A O 1
ATOM 1201 N N . TYR A 1 153 ? -6.484 -0.708 10.495 1.00 92.06 153 TYR A N 1
ATOM 1202 C CA . TYR A 1 153 ? -5.294 0.132 10.510 1.00 92.06 153 TYR A CA 1
ATOM 1203 C C . TYR A 1 153 ? -4.299 -0.347 11.569 1.00 92.06 153 TYR A C 1
ATOM 1205 O O . TYR A 1 153 ? -4.705 -0.854 12.616 1.00 92.06 153 TYR A O 1
ATOM 1213 N N . PRO A 1 154 ? -2.987 -0.161 11.343 1.00 90.31 154 PRO A N 1
ATOM 1214 C CA . PRO A 1 154 ? -1.994 -0.465 12.361 1.00 90.31 154 PRO A CA 1
ATOM 1215 C C . PRO A 1 154 ? -2.161 0.437 13.592 1.00 90.31 154 PRO A C 1
ATOM 1217 O O . PRO A 1 154 ? -2.801 1.492 13.559 1.00 90.31 154 PRO A O 1
ATOM 1220 N N . THR A 1 155 ? -1.552 0.024 14.697 1.00 88.25 155 THR A N 1
ATOM 1221 C CA . THR A 1 155 ? -1.508 0.787 15.947 1.00 88.25 155 THR A CA 1
ATOM 1222 C C . THR A 1 155 ? -0.111 1.340 16.185 1.00 88.25 155 THR A C 1
ATOM 1224 O O . THR A 1 155 ? 0.871 0.632 15.978 1.00 88.25 155 THR A O 1
ATOM 1227 N N . SER A 1 156 ? -0.012 2.572 16.688 1.00 81.81 156 SER A N 1
ATOM 1228 C CA . SER A 1 156 ? 1.266 3.170 17.105 1.00 81.81 156 SER A CA 1
ATOM 1229 C C . SER A 1 156 ? 1.867 2.490 18.344 1.00 81.81 156 SER A C 1
ATOM 1231 O O . SER A 1 156 ? 3.082 2.490 18.519 1.00 81.81 156 SER A O 1
ATOM 1233 N N . ASN A 1 157 ? 1.028 1.896 19.202 1.00 81.69 157 ASN A N 1
ATOM 1234 C CA . ASN A 1 157 ? 1.433 1.223 20.434 1.00 81.69 157 ASN A CA 1
ATOM 1235 C C . ASN A 1 157 ? 0.801 -0.173 20.529 1.00 81.69 157 ASN A C 1
ATOM 1237 O O . ASN A 1 157 ? -0.422 -0.302 20.583 1.00 81.69 157 ASN A O 1
ATOM 1241 N N . ASN A 1 158 ? 1.643 -1.204 20.634 1.00 79.81 158 ASN A N 1
ATOM 1242 C CA . ASN A 1 158 ? 1.234 -2.612 20.733 1.00 79.81 158 ASN A CA 1
ATOM 1243 C C . ASN A 1 158 ? 0.438 -2.944 22.008 1.00 79.81 158 ASN A C 1
ATOM 1245 O O . ASN A 1 158 ? -0.148 -4.018 22.107 1.00 79.81 158 ASN A O 1
ATOM 1249 N N . SER A 1 159 ? 0.420 -2.043 22.993 1.00 87.19 159 SER A N 1
ATOM 1250 C CA . SER A 1 159 ? -0.345 -2.214 24.235 1.00 87.19 159 SER A CA 1
AT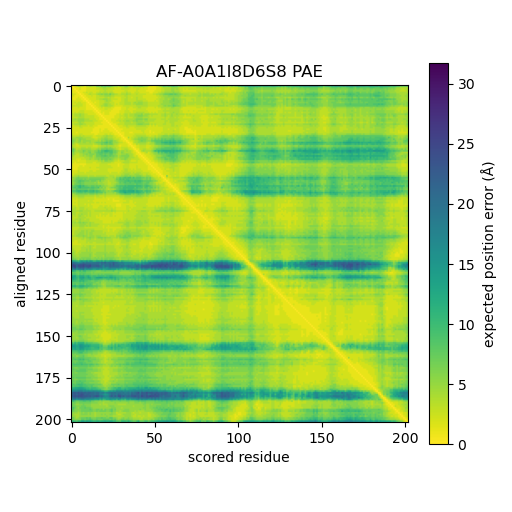OM 1251 C C . SER A 1 159 ? -1.842 -1.943 24.044 1.00 87.19 159 SER A C 1
ATOM 1253 O O . SER A 1 159 ? -2.655 -2.306 24.896 1.00 87.19 159 SER A O 1
ATOM 1255 N N . ILE A 1 160 ? -2.219 -1.277 22.948 1.00 89.88 160 ILE A N 1
ATOM 1256 C CA . ILE A 1 160 ? -3.609 -0.931 22.652 1.00 89.88 160 ILE A CA 1
ATOM 1257 C C . ILE A 1 160 ? -4.308 -2.157 22.072 1.00 89.88 160 ILE A C 1
ATOM 1259 O O . ILE A 1 160 ? -3.879 -2.730 21.074 1.00 89.88 160 ILE A O 1
ATOM 1263 N N . LYS A 1 161 ? -5.422 -2.549 22.693 1.00 93.12 161 LYS A N 1
ATOM 1264 C CA . LYS A 1 161 ? -6.232 -3.671 22.220 1.00 93.12 161 LYS A CA 1
ATOM 1265 C C . LYS A 1 161 ? -7.001 -3.284 20.957 1.00 93.12 161 LYS A C 1
ATOM 1267 O O . LYS A 1 161 ? -7.597 -2.208 20.884 1.00 93.12 161 LYS A O 1
ATOM 1272 N N . ILE A 1 162 ? -7.021 -4.194 19.992 1.00 93.81 162 ILE A N 1
ATOM 1273 C CA . ILE A 1 162 ? -7.875 -4.104 18.806 1.00 93.81 162 ILE A CA 1
ATOM 1274 C C . ILE A 1 162 ? -9.341 -4.247 19.241 1.00 93.81 162 ILE A C 1
ATOM 1276 O O . ILE A 1 162 ? -9.640 -5.003 20.168 1.00 93.81 162 ILE A O 1
ATOM 1280 N N . CYS A 1 163 ? -10.246 -3.497 18.609 1.00 94.19 163 CYS A N 1
ATOM 1281 C CA . CYS A 1 163 ? -11.677 -3.589 18.879 1.00 94.19 163 CYS A CA 1
ATOM 1282 C C . CYS A 1 163 ? -12.212 -4.986 18.542 1.00 94.19 163 CYS A C 1
ATOM 1284 O O . CYS A 1 163 ? -12.002 -5.499 17.443 1.00 94.19 163 CYS A O 1
ATOM 1286 N N . ASP A 1 164 ? -12.960 -5.567 19.474 1.00 94.00 164 ASP A N 1
ATOM 1287 C CA . ASP A 1 164 ? -13.670 -6.821 19.283 1.00 94.00 164 ASP A CA 1
ATOM 1288 C C . ASP A 1 164 ? -14.981 -6.571 18.526 1.00 94.00 164 ASP A C 1
ATOM 1290 O O . ASP A 1 164 ? -15.905 -5.915 19.015 1.00 94.00 164 ASP A O 1
ATOM 1294 N N . ILE A 1 165 ? -15.064 -7.120 17.315 1.00 89.94 165 ILE A N 1
ATOM 1295 C CA . ILE A 1 165 ? -16.219 -6.981 16.422 1.00 89.94 165 ILE A CA 1
ATOM 1296 C C . ILE A 1 165 ? -17.431 -7.763 16.963 1.00 89.94 165 ILE A C 1
ATOM 1298 O O . ILE A 1 165 ? -18.577 -7.417 16.654 1.00 89.94 165 ILE A O 1
ATOM 1302 N N . PHE A 1 166 ? -17.211 -8.784 17.798 1.00 93.44 166 PHE A N 1
ATOM 1303 C CA . PHE A 1 166 ? -18.280 -9.548 18.444 1.00 93.44 166 PHE A CA 1
ATOM 1304 C C . PHE A 1 166 ? -18.867 -8.812 19.653 1.00 93.44 166 PHE A C 1
ATOM 1306 O O . PHE A 1 166 ? -20.025 -9.032 20.018 1.00 93.44 166 PHE A O 1
ATOM 1313 N N . ASN A 1 167 ? -18.122 -7.869 20.234 1.00 95.62 167 ASN A N 1
ATOM 1314 C CA . ASN A 1 167 ? -18.640 -6.994 21.271 1.00 95.62 167 ASN A CA 1
ATOM 1315 C C . ASN A 1 167 ? -19.518 -5.891 20.657 1.00 95.62 167 ASN A C 1
ATOM 1317 O O . ASN A 1 167 ? -19.040 -4.934 20.045 1.00 95.62 167 ASN A O 1
ATOM 1321 N N . LYS A 1 168 ? -20.834 -5.985 20.883 1.00 95.12 168 LYS A N 1
ATOM 1322 C CA . LYS A 1 168 ? -21.827 -5.052 20.327 1.00 95.12 168 LYS A CA 1
ATOM 1323 C C . LYS A 1 168 ? -21.551 -3.583 20.676 1.00 95.12 168 LYS A C 1
ATOM 1325 O O . LYS A 1 168 ? -21.795 -2.715 19.840 1.00 95.12 168 LYS A O 1
ATOM 1330 N N . ALA A 1 169 ? -21.041 -3.291 21.874 1.00 94.75 169 ALA A N 1
ATOM 1331 C CA . ALA A 1 169 ? -20.744 -1.919 22.285 1.00 94.75 169 ALA A CA 1
ATOM 1332 C C . ALA A 1 169 ? -19.553 -1.343 21.505 1.00 94.75 169 ALA A C 1
ATOM 1334 O O . ALA A 1 169 ? -19.643 -0.233 20.979 1.00 94.75 169 ALA A O 1
ATOM 1335 N N . GLN A 1 170 ? -18.472 -2.118 21.367 1.00 94.88 170 GLN A N 1
ATOM 1336 C CA . GLN A 1 170 ? -17.291 -1.701 20.605 1.00 94.88 170 GLN A CA 1
ATOM 1337 C C . GLN A 1 170 ? -17.603 -1.584 19.112 1.00 94.88 170 GLN A C 1
ATOM 1339 O O . GLN A 1 170 ? -17.293 -0.558 18.509 1.00 94.88 170 GLN A O 1
ATOM 1344 N N . LYS A 1 171 ? -18.313 -2.565 18.542 1.00 94.88 171 LYS A N 1
ATOM 1345 C CA . LYS A 1 171 ? -18.779 -2.531 17.149 1.00 94.88 171 LYS A CA 1
ATOM 1346 C C . LYS A 1 171 ? -19.617 -1.287 16.846 1.00 94.88 171 LYS A C 1
ATOM 1348 O O . LYS A 1 171 ? -19.367 -0.603 15.856 1.00 94.88 171 LYS A O 1
ATOM 1353 N N . ASN A 1 172 ? -20.602 -0.980 17.692 1.00 95.44 172 ASN A N 1
ATOM 1354 C CA . ASN A 1 172 ? -21.455 0.192 17.498 1.00 95.44 172 ASN A CA 1
ATOM 1355 C C . ASN A 1 172 ? -20.667 1.498 17.647 1.00 95.44 172 ASN A C 1
ATOM 1357 O O . ASN A 1 172 ? -20.898 2.432 16.881 1.00 95.44 172 ASN A O 1
ATOM 1361 N N . CYS A 1 173 ? -19.732 1.564 18.601 1.00 95.12 173 CYS A N 1
ATOM 1362 C CA . CYS A 1 173 ? -18.865 2.729 18.758 1.00 95.12 173 CYS A CA 1
ATOM 1363 C C . CYS A 1 173 ? -18.020 2.958 17.502 1.00 95.12 173 CYS A C 1
ATOM 1365 O O . CYS A 1 173 ? -18.026 4.069 16.973 1.00 95.12 173 CYS A O 1
ATOM 1367 N N . LEU A 1 174 ? -17.377 1.901 16.992 1.00 94.94 174 LEU A N 1
ATOM 1368 C CA . LEU A 1 174 ? -16.572 1.954 15.776 1.00 94.94 174 LEU A CA 1
ATOM 1369 C C . LEU A 1 174 ? -17.401 2.485 14.601 1.00 94.94 174 LEU A C 1
ATOM 1371 O O . LEU A 1 174 ? -17.050 3.512 14.037 1.00 94.94 174 LEU A O 1
ATOM 1375 N N . LEU A 1 175 ? -18.553 1.865 14.314 1.00 92.94 175 LEU A N 1
ATOM 1376 C CA . LEU A 1 175 ? -19.432 2.257 13.206 1.00 92.94 175 LEU A CA 1
ATOM 1377 C C . LEU A 1 175 ? -19.867 3.729 13.297 1.00 92.94 175 LEU A C 1
ATOM 1379 O O . LEU A 1 175 ? -19.784 4.474 12.322 1.00 92.94 175 LEU A O 1
ATOM 1383 N N . LEU A 1 176 ? -20.331 4.162 14.473 1.00 93.69 176 LEU A N 1
ATOM 1384 C CA . LEU A 1 176 ? -20.806 5.531 14.669 1.00 93.69 176 LEU A CA 1
ATOM 1385 C C . LEU A 1 176 ? -19.676 6.551 14.540 1.00 93.69 176 LEU A C 1
ATOM 1387 O O . LEU A 1 176 ? -19.899 7.630 13.990 1.00 93.69 176 LEU A O 1
ATOM 1391 N N . GLN A 1 177 ? -18.484 6.236 15.048 1.00 93.06 177 GLN A N 1
ATOM 1392 C CA . GLN A 1 177 ? -17.339 7.132 14.930 1.00 93.06 177 GLN A CA 1
ATOM 1393 C C . GLN A 1 177 ? -16.781 7.165 13.509 1.00 93.06 177 GLN A C 1
ATOM 1395 O O . GLN A 1 177 ? -16.448 8.252 13.047 1.00 93.06 177 GLN A O 1
ATOM 1400 N N . SER A 1 178 ? -16.778 6.047 12.774 1.00 91.00 178 SER A N 1
ATOM 1401 C CA . SER A 1 178 ? -16.417 6.047 11.352 1.00 91.00 178 SER A CA 1
ATOM 1402 C C . SER A 1 178 ? -17.324 6.968 10.537 1.00 91.00 178 SER A C 1
ATOM 1404 O O . SER A 1 178 ? -16.831 7.850 9.840 1.00 91.00 178 SER A O 1
ATOM 1406 N N . LEU A 1 179 ? -18.645 6.862 10.715 1.00 91.38 179 LEU A N 1
ATOM 1407 C CA . LEU A 1 179 ? -19.609 7.725 10.020 1.00 91.38 179 LEU A CA 1
ATOM 1408 C C . LEU A 1 179 ? -19.482 9.205 10.411 1.00 91.38 179 LEU A C 1
ATOM 1410 O O . LEU A 1 179 ? -19.714 10.094 9.593 1.00 91.38 179 LEU A O 1
ATOM 1414 N N . LYS A 1 180 ? -19.148 9.497 11.674 1.00 90.50 180 LYS A N 1
ATOM 1415 C CA . LYS A 1 180 ? -18.880 10.874 12.120 1.00 90.50 180 LYS A CA 1
ATOM 1416 C C . LYS A 1 180 ? -17.600 11.419 11.505 1.00 90.50 180 LYS A C 1
ATOM 1418 O O . LYS A 1 180 ? -17.576 12.579 11.107 1.00 90.50 180 LYS A O 1
ATOM 1423 N N . PHE A 1 181 ? -16.562 10.594 11.430 1.00 87.62 181 PHE A N 1
ATOM 1424 C CA . PHE A 1 181 ? -15.289 10.975 10.846 1.00 87.62 181 PHE A CA 1
ATOM 1425 C C . PHE A 1 181 ? -15.433 11.308 9.364 1.00 87.62 181 PHE A C 1
ATOM 1427 O O . PHE A 1 181 ? -14.953 12.348 8.940 1.00 87.62 181 PHE A O 1
ATOM 1434 N N . GLU A 1 182 ? -16.166 10.496 8.601 1.00 83.69 182 GLU A N 1
ATOM 1435 C CA . GLU A 1 182 ? -16.441 10.760 7.180 1.00 83.69 182 GLU A CA 1
ATOM 1436 C C . GLU A 1 182 ? -17.195 12.079 6.953 1.00 83.69 182 GLU A C 1
ATOM 1438 O O . GLU A 1 182 ? -16.956 12.774 5.968 1.00 83.69 182 GLU A O 1
ATOM 1443 N N . LYS A 1 183 ? -18.089 12.455 7.876 1.00 83.75 183 LYS A N 1
ATOM 1444 C CA . LYS A 1 183 ? -18.809 13.738 7.817 1.00 83.75 183 LYS A CA 1
ATOM 1445 C C . LYS A 1 183 ? -17.939 14.931 8.211 1.00 83.75 183 LYS A C 1
ATOM 1447 O O . LYS A 1 183 ? -18.190 16.045 7.753 1.00 83.75 183 LYS A O 1
ATOM 1452 N N . ASN A 1 184 ? -16.947 14.720 9.070 1.00 78.81 184 ASN A N 1
ATOM 1453 C CA . ASN A 1 184 ? -16.038 15.767 9.509 1.00 78.81 184 ASN A CA 1
ATOM 1454 C C . ASN A 1 184 ? -14.915 15.933 8.483 1.00 78.81 184 ASN A C 1
ATOM 1456 O O . ASN A 1 184 ? -14.067 15.064 8.311 1.00 78.81 184 ASN A O 1
ATOM 1460 N N . ASN A 1 185 ? -14.874 17.081 7.810 1.00 66.12 185 ASN A N 1
ATOM 1461 C CA . ASN A 1 185 ? -13.875 17.340 6.779 1.00 66.12 185 ASN A CA 1
ATOM 1462 C C . ASN A 1 185 ? -12.489 17.653 7.387 1.00 66.12 185 ASN A C 1
ATOM 1464 O O . ASN A 1 185 ? -12.086 18.808 7.503 1.00 66.12 185 ASN A O 1
ATOM 1468 N N . ILE A 1 186 ? -11.762 16.607 7.788 1.00 68.19 186 ILE A N 1
ATOM 1469 C CA . ILE A 1 186 ? -10.436 16.665 8.441 1.00 68.19 186 ILE A CA 1
ATOM 1470 C C . ILE A 1 186 ? -9.295 16.925 7.436 1.00 68.19 186 ILE A C 1
ATOM 1472 O O . ILE A 1 186 ? -8.135 17.107 7.811 1.00 68.19 186 ILE A O 1
ATOM 1476 N N . THR A 1 187 ? -9.616 17.033 6.143 1.00 62.53 187 THR A N 1
ATOM 1477 C CA . THR A 1 187 ? -8.633 17.307 5.082 1.00 62.53 187 THR A CA 1
ATOM 1478 C C . THR A 1 187 ? -7.863 18.617 5.277 1.00 62.53 187 THR A C 1
ATOM 1480 O O . THR A 1 187 ? -6.761 18.744 4.756 1.00 62.53 187 THR A O 1
ATOM 1483 N N . SER A 1 188 ? -8.375 19.566 6.070 1.00 66.56 188 SER A N 1
ATOM 1484 C CA . SER A 1 188 ? -7.682 20.824 6.380 1.00 66.56 188 SER A CA 1
ATOM 1485 C C . SER A 1 188 ? -6.538 20.682 7.392 1.00 66.56 188 SER A C 1
ATOM 1487 O O . SER A 1 188 ? -5.666 21.547 7.442 1.00 66.56 188 SER A O 1
ATOM 1489 N N . THR A 1 189 ? -6.505 19.612 8.194 1.00 81.00 189 THR A N 1
ATOM 1490 C CA . THR A 1 189 ? -5.464 19.407 9.219 1.00 81.00 189 THR A CA 1
ATOM 1491 C C . THR A 1 189 ? -4.218 18.725 8.650 1.00 81.00 189 THR A C 1
ATOM 1493 O O . THR A 1 189 ? -3.095 19.045 9.041 1.00 81.00 189 THR A O 1
ATOM 1496 N N . CYS A 1 190 ? -4.394 17.796 7.709 1.00 88.50 190 CYS A N 1
ATOM 1497 C CA . CYS A 1 190 ? -3.293 17.042 7.114 1.00 88.50 190 CYS A CA 1
ATOM 1498 C C . CYS A 1 190 ? -2.716 17.766 5.895 1.00 88.50 190 CYS A C 1
ATOM 1500 O O . CYS A 1 190 ? -3.290 17.765 4.808 1.00 88.50 190 CYS A O 1
ATOM 1502 N N . LYS A 1 191 ? -1.546 18.376 6.083 1.00 89.19 191 LYS A N 1
ATOM 1503 C CA . LYS A 1 191 ? -0.850 19.145 5.048 1.00 89.19 191 LYS A CA 1
ATOM 1504 C C . LYS A 1 191 ? -0.118 18.227 4.059 1.00 89.19 191 LYS A C 1
ATOM 1506 O O . LYS A 1 191 ? 0.415 17.190 4.449 1.00 89.19 191 LYS A O 1
ATOM 1511 N N . PRO A 1 192 ? -0.030 18.597 2.770 1.00 89.81 192 PRO A N 1
ATOM 1512 C CA . PRO A 1 192 ? 0.753 17.841 1.804 1.00 89.81 192 PRO A CA 1
ATOM 1513 C C . PRO A 1 192 ? 2.251 17.904 2.098 1.00 89.81 192 PRO A C 1
ATOM 1515 O O . PRO A 1 192 ? 2.756 18.890 2.628 1.00 89.81 192 PRO A O 1
ATOM 1518 N N . VAL A 1 193 ? 2.990 16.879 1.674 1.00 90.56 193 VAL A N 1
ATOM 1519 C CA . VAL A 1 193 ? 4.459 16.922 1.685 1.00 90.56 193 VAL A CA 1
ATOM 1520 C C . VAL A 1 193 ? 4.989 17.935 0.672 1.00 90.56 193 VAL A C 1
ATOM 1522 O O . VAL A 1 193 ? 4.440 18.095 -0.430 1.00 90.56 193 VAL A O 1
ATOM 1525 N N . CYS A 1 194 ? 6.083 18.611 1.024 1.00 90.25 194 CYS A N 1
ATOM 1526 C CA . CYS A 1 194 ? 6.704 19.580 0.124 1.00 90.25 194 CYS A CA 1
ATOM 1527 C C . CYS A 1 194 ? 7.316 18.908 -1.116 1.00 90.25 194 CYS A C 1
ATOM 1529 O O . CYS A 1 194 ? 7.192 19.438 -2.217 1.00 90.25 194 CYS A O 1
ATOM 1531 N N . GLY A 1 195 ? 7.943 17.739 -0.963 1.00 89.62 195 GLY A N 1
ATOM 1532 C CA . GLY A 1 195 ? 8.439 16.915 -2.067 1.00 89.62 195 GLY A CA 1
ATOM 1533 C C . GLY A 1 195 ? 7.602 15.650 -2.220 1.00 89.62 195 GLY A C 1
ATOM 1534 O O . GLY A 1 195 ? 7.474 14.887 -1.268 1.00 89.62 195 GLY A O 1
ATOM 1535 N N . GLN A 1 196 ? 7.032 15.424 -3.403 1.00 89.25 196 GLN A N 1
ATOM 1536 C CA . GLN A 1 196 ? 6.194 14.256 -3.673 1.00 89.25 196 GLN A CA 1
ATOM 1537 C C . GLN A 1 196 ? 6.522 13.633 -5.027 1.00 89.25 196 GLN A C 1
ATOM 1539 O O . GLN A 1 196 ? 6.572 14.324 -6.046 1.00 89.25 196 GLN A O 1
ATOM 1544 N N . ASN A 1 197 ? 6.676 12.315 -5.039 1.00 90.50 197 ASN A N 1
ATOM 1545 C CA . ASN A 1 197 ? 6.711 11.513 -6.252 1.00 90.50 197 ASN A CA 1
ATOM 1546 C C . ASN A 1 197 ? 5.304 10.951 -6.500 1.00 90.50 197 ASN A C 1
ATOM 1548 O O . ASN A 1 197 ? 4.712 10.343 -5.612 1.00 90.50 197 ASN A O 1
ATOM 1552 N N . LEU A 1 198 ? 4.751 11.202 -7.684 1.00 89.50 198 LEU A N 1
ATOM 1553 C CA . LEU A 1 198 ? 3.435 10.726 -8.107 1.00 89.50 198 LEU A CA 1
ATOM 1554 C C . LEU A 1 198 ? 3.604 9.782 -9.293 1.00 89.50 198 LEU A C 1
ATOM 1556 O O . LEU A 1 198 ? 4.166 10.171 -10.320 1.00 89.50 198 LEU A O 1
ATOM 1560 N N . TRP A 1 199 ? 3.089 8.564 -9.166 1.00 89.50 199 TRP A N 1
ATOM 1561 C CA . TRP A 1 199 ? 3.038 7.594 -10.256 1.00 89.50 199 TRP A CA 1
ATOM 1562 C C . TRP A 1 199 ? 1.643 7.588 -10.858 1.00 89.50 199 TRP A C 1
ATOM 1564 O O . TRP A 1 199 ? 0.649 7.411 -10.161 1.00 89.50 199 TRP A O 1
ATOM 1574 N N . THR A 1 200 ? 1.581 7.781 -12.167 1.00 88.44 200 THR A N 1
ATOM 1575 C CA . THR A 1 200 ? 0.336 7.707 -12.937 1.00 88.44 200 THR A CA 1
ATOM 1576 C C . THR A 1 200 ? 0.452 6.574 -13.934 1.00 88.44 200 THR A C 1
ATOM 1578 O O . THR A 1 200 ? 1.526 6.386 -14.510 1.00 88.44 200 THR A O 1
ATOM 1581 N N . THR A 1 201 ? -0.625 5.817 -14.123 1.00 88.31 201 THR A N 1
ATOM 1582 C CA . THR A 1 201 ? -0.687 4.803 -15.176 1.00 88.31 201 THR A CA 1
ATOM 1583 C C . THR A 1 201 ? -1.470 5.318 -16.375 1.00 88.31 201 THR A C 1
ATOM 1585 O O . THR A 1 201 ? -2.424 6.080 -16.210 1.00 88.31 201 THR A O 1
ATOM 1588 N N . ARG A 1 202 ? -1.078 4.892 -17.572 1.00 75.81 202 ARG A N 1
ATOM 1589 C CA . ARG A 1 202 ? -1.868 4.999 -18.802 1.00 75.81 202 ARG A CA 1
ATOM 1590 C C . ARG A 1 202 ? -2.115 3.618 -19.380 1.00 75.81 202 ARG A C 1
ATOM 1592 O O . ARG A 1 202 ? -1.256 2.733 -19.136 1.00 75.81 202 ARG A O 1
#